Protein AF-A0A7J6NB89-F1 (afdb_monomer_lite)

InterPro domains:
  IPR006575 RWD domain [PF05773] (29-123)
  IPR016135 Ubiquitin-conjugating enzyme/RWD-like [G3DSA:3.10.110.10] (21-158)
  IPR016135 Ubiquitin-conjugating enzyme/RWD-like [SSF54495] (26-100)

pLDDT: mean 79.8, std 17.97, range [38.16, 97.44]

Secondary structure (DSSP, 8-state):
----PPP---------PPP-TTTHHHHHHHHHHHHHHHHHHH--SSS-SEEEEE--SSTTS--EEEEEEEE------TT-S-PPPPEEEEEEEEPTTTTTSTT-PPEEEEEEE-TTTGGGHHHHHHHHHHHHHHHHHTT-S-HHHHHHHHHHHHHHHHHHHHHHHHHHHHHHHHHHHHHHHHHHTT--

Structure (mmCIF, N/CA/C/O backbone):
data_AF-A0A7J6NB89-F1
#
_entry.id   AF-A0A7J6NB89-F1
#
loop_
_atom_site.group_PDB
_atom_site.id
_atom_site.type_symbol
_atom_site.label_atom_id
_atom_site.label_alt_id
_atom_site.label_comp_id
_atom_site.label_asym_id
_atom_site.label_entity_id
_atom_site.label_seq_id
_atom_site.pdbx_PDB_ins_code
_atom_site.Cartn_x
_atom_site.Cartn_y
_atom_site.Cartn_z
_atom_site.occupancy
_atom_site.B_iso_or_equiv
_atom_site.auth_seq_id
_atom_site.auth_comp_id
_atom_site.auth_asym_id
_atom_site.auth_atom_id
_atom_site.pdbx_PDB_model_num
ATOM 1 N N . MET A 1 1 ? 74.058 -14.750 -23.377 1.00 44.00 1 MET A N 1
ATOM 2 C CA . MET A 1 1 ? 73.635 -13.428 -22.868 1.00 44.00 1 MET A CA 1
ATOM 3 C C . MET A 1 1 ? 72.153 -13.286 -23.171 1.00 44.00 1 MET A C 1
ATOM 5 O O . MET A 1 1 ? 71.806 -12.997 -24.307 1.00 44.00 1 MET A O 1
ATOM 9 N N . SER A 1 2 ? 71.289 -13.616 -22.210 1.00 39.53 2 SER A N 1
ATOM 10 C CA . SER A 1 2 ? 69.832 -13.582 -22.388 1.00 39.53 2 SER A CA 1
ATOM 11 C C . SER A 1 2 ? 69.304 -12.225 -21.930 1.00 39.53 2 SER A C 1
ATOM 13 O O . SER A 1 2 ? 69.476 -11.860 -20.770 1.00 39.53 2 SER A O 1
ATOM 15 N N . SER A 1 3 ? 68.718 -11.468 -22.857 1.00 45.59 3 SER A N 1
ATOM 16 C CA . SER A 1 3 ? 68.094 -10.168 -22.599 1.00 45.59 3 SER A CA 1
ATOM 17 C C . SER A 1 3 ? 66.680 -10.386 -22.059 1.00 45.59 3 SER A C 1
ATOM 19 O O . SER A 1 3 ? 65.843 -10.971 -22.743 1.00 45.59 3 SER A O 1
ATOM 21 N N . ILE A 1 4 ? 66.433 -9.959 -20.820 1.00 45.19 4 ILE A N 1
ATOM 22 C CA . ILE A 1 4 ? 65.113 -9.971 -20.182 1.00 45.19 4 ILE A CA 1
ATOM 23 C C . ILE A 1 4 ? 64.449 -8.628 -20.487 1.00 45.19 4 ILE A C 1
ATOM 25 O O . ILE A 1 4 ? 64.929 -7.579 -20.063 1.00 45.19 4 ILE A O 1
ATOM 29 N N . THR A 1 5 ? 63.347 -8.654 -21.231 1.00 49.22 5 THR A N 1
ATOM 30 C CA . THR A 1 5 ? 62.499 -7.480 -21.476 1.00 49.22 5 THR A CA 1
ATOM 31 C C . THR A 1 5 ? 61.512 -7.320 -20.310 1.00 49.22 5 THR A C 1
ATOM 33 O O . THR A 1 5 ? 60.899 -8.314 -19.916 1.00 49.22 5 THR A O 1
ATOM 36 N N . PRO A 1 6 ? 61.329 -6.121 -19.726 1.00 49.44 6 PRO A N 1
ATOM 37 C CA . PRO A 1 6 ? 60.389 -5.940 -18.625 1.00 49.44 6 PRO A CA 1
ATOM 38 C C . PRO A 1 6 ? 58.945 -5.860 -19.143 1.00 49.44 6 PRO A C 1
ATOM 40 O O . PRO A 1 6 ? 58.629 -5.062 -20.026 1.00 49.44 6 PRO A O 1
ATOM 43 N N . TYR A 1 7 ? 58.059 -6.674 -18.565 1.00 41.34 7 TYR A N 1
ATOM 44 C CA . TYR A 1 7 ? 56.616 -6.589 -18.780 1.00 41.34 7 TYR A CA 1
ATOM 45 C C . TY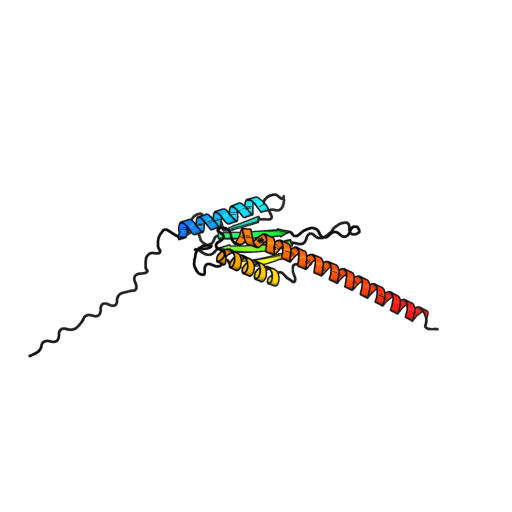R A 1 7 ? 56.073 -5.314 -18.127 1.00 41.34 7 TYR A C 1
ATOM 47 O O . TYR A 1 7 ? 56.180 -5.114 -16.918 1.00 41.34 7 TYR A O 1
ATOM 55 N N . ARG A 1 8 ? 55.490 -4.439 -18.946 1.00 43.72 8 ARG A N 1
ATOM 56 C CA . ARG A 1 8 ? 54.784 -3.233 -18.512 1.00 43.72 8 ARG A CA 1
ATOM 57 C C . ARG A 1 8 ? 53.364 -3.649 -18.119 1.00 43.72 8 ARG A C 1
ATOM 59 O O . ARG A 1 8 ? 52.565 -3.975 -18.988 1.00 43.72 8 ARG A O 1
ATOM 66 N N . ILE A 1 9 ? 53.067 -3.676 -16.821 1.00 44.81 9 ILE A N 1
ATOM 67 C CA . ILE A 1 9 ? 51.707 -3.891 -16.312 1.00 44.81 9 ILE A CA 1
ATOM 68 C C . ILE A 1 9 ? 50.932 -2.592 -16.551 1.00 44.81 9 ILE A C 1
ATOM 70 O O . ILE A 1 9 ? 51.134 -1.599 -15.853 1.00 44.81 9 ILE A O 1
ATOM 74 N N . THR A 1 10 ? 50.083 -2.573 -17.573 1.00 45.84 10 THR A N 1
ATOM 75 C CA . THR A 1 10 ? 49.010 -1.584 -17.687 1.00 45.84 10 THR A CA 1
ATOM 76 C C . THR A 1 10 ? 47.958 -1.930 -16.646 1.00 45.84 10 THR A C 1
ATOM 78 O O . THR A 1 10 ? 47.315 -2.972 -16.729 1.00 45.84 10 THR A O 1
ATOM 81 N N . VAL A 1 11 ? 47.825 -1.074 -15.636 1.00 45.16 11 VAL A N 1
ATOM 82 C CA . VAL A 1 11 ? 46.688 -1.097 -14.718 1.00 45.16 11 VAL A CA 1
ATOM 83 C C . VAL A 1 11 ? 45.481 -0.653 -15.538 1.00 45.16 11 VAL A C 1
ATOM 85 O O . VAL A 1 11 ? 45.374 0.517 -15.901 1.00 45.16 11 VAL A O 1
ATOM 88 N N . ASP A 1 12 ? 44.638 -1.611 -15.910 1.00 40.38 12 ASP A N 1
ATOM 89 C CA . ASP A 1 12 ? 43.341 -1.347 -16.519 1.00 40.38 12 ASP A CA 1
ATOM 90 C C . ASP A 1 12 ? 42.474 -0.676 -15.449 1.00 40.38 12 ASP A C 1
ATOM 92 O O . ASP A 1 12 ? 42.043 -1.299 -14.475 1.00 40.38 12 ASP A O 1
ATOM 96 N N . THR A 1 13 ? 42.289 0.636 -15.571 1.00 47.66 13 THR A N 1
ATOM 97 C CA . THR A 1 13 ? 41.258 1.360 -14.831 1.00 47.66 13 THR A CA 1
ATOM 98 C C . THR A 1 13 ? 39.926 0.676 -15.146 1.00 47.66 13 THR A C 1
ATOM 100 O O . THR A 1 13 ? 39.631 0.520 -16.331 1.00 47.66 13 THR A O 1
ATOM 103 N N . PRO A 1 14 ? 39.103 0.267 -14.160 1.00 39.84 14 PRO A N 1
ATOM 104 C CA . PRO A 1 14 ? 37.822 -0.355 -14.459 1.00 39.84 14 PRO A CA 1
ATOM 105 C C . PRO A 1 14 ? 36.962 0.650 -15.228 1.00 39.84 14 PRO A C 1
ATOM 107 O O . PRO A 1 14 ? 36.409 1.590 -14.655 1.00 39.84 14 PRO A O 1
ATOM 110 N N . GLN A 1 15 ? 36.878 0.474 -16.549 1.00 42.41 15 GLN A N 1
ATOM 111 C CA . GLN A 1 15 ? 35.892 1.165 -17.358 1.00 42.41 15 GLN A CA 1
ATOM 112 C C . GLN A 1 15 ? 34.528 0.725 -16.840 1.00 42.41 15 GLN A C 1
ATOM 114 O O . GLN A 1 15 ? 34.133 -0.437 -16.959 1.00 42.41 15 GLN A O 1
ATOM 119 N N . LYS A 1 16 ? 33.837 1.676 -16.211 1.00 46.44 16 LYS A N 1
ATOM 120 C CA . LYS A 1 16 ? 32.420 1.606 -15.873 1.00 46.44 16 LYS A CA 1
ATOM 121 C C . LYS A 1 16 ? 31.702 1.126 -17.136 1.00 46.44 16 LYS A C 1
ATOM 123 O O . LYS A 1 16 ? 31.695 1.842 -18.138 1.00 46.44 16 LYS A O 1
ATOM 128 N N . ARG A 1 17 ? 31.194 -0.112 -17.125 1.00 38.16 17 ARG A N 1
ATOM 129 C CA . ARG A 1 17 ? 30.405 -0.627 -18.249 1.00 38.16 17 ARG A CA 1
ATOM 130 C C . ARG A 1 17 ? 29.266 0.370 -18.471 1.00 38.16 17 ARG A C 1
ATOM 132 O O . ARG A 1 17 ? 28.623 0.735 -17.486 1.00 38.16 17 ARG A O 1
ATOM 139 N N . PRO A 1 18 ? 29.034 0.850 -19.700 1.00 41.69 18 PRO A N 1
ATOM 140 C CA . PRO A 1 18 ? 27.822 1.599 -19.972 1.00 41.69 18 PRO A CA 1
ATOM 141 C C . PRO A 1 18 ? 26.641 0.683 -19.645 1.00 41.69 18 PRO A C 1
ATOM 143 O O . PRO A 1 18 ? 26.586 -0.443 -20.146 1.00 41.69 18 PRO A O 1
ATOM 146 N N . SER A 1 19 ? 25.745 1.143 -18.769 1.00 46.84 19 SER A N 1
ATOM 147 C CA . SER A 1 19 ? 24.469 0.475 -18.520 1.00 46.84 19 SER A CA 1
ATOM 148 C C . SER A 1 19 ? 23.767 0.236 -19.863 1.00 46.84 19 SER A C 1
ATOM 150 O O . SER A 1 19 ? 23.838 1.106 -20.745 1.00 46.84 19 SER A O 1
ATOM 152 N N . PRO A 1 20 ? 23.142 -0.933 -20.074 1.00 41.22 20 PRO A N 1
ATOM 153 C CA . PRO A 1 20 ? 22.397 -1.191 -21.295 1.00 41.22 20 PRO A CA 1
ATOM 154 C C . PRO A 1 20 ? 21.256 -0.169 -21.391 1.00 41.22 20 PRO A C 1
ATOM 156 O O . PRO A 1 20 ? 20.331 -0.173 -20.590 1.00 41.22 20 PRO A O 1
ATOM 159 N N . LYS A 1 21 ? 21.332 0.729 -22.380 1.00 44.19 21 LYS A N 1
ATOM 160 C CA . LYS A 1 21 ? 20.377 1.826 -22.647 1.00 44.19 21 LYS A CA 1
ATOM 161 C C . LYS A 1 21 ? 18.978 1.358 -23.113 1.00 44.19 21 LYS A C 1
ATOM 163 O O . LYS A 1 21 ? 18.355 2.036 -23.922 1.00 44.19 21 LYS A O 1
ATOM 168 N N . GLY A 1 22 ? 18.506 0.194 -22.674 1.00 45.28 22 GLY A N 1
ATOM 169 C CA . GLY A 1 22 ? 17.254 -0.408 -23.143 1.00 45.28 22 GLY A CA 1
ATOM 170 C C . GLY A 1 22 ? 16.258 -0.791 -22.051 1.00 45.28 22 GLY A C 1
ATOM 171 O O . GLY A 1 22 ? 15.079 -0.864 -22.352 1.00 45.28 22 GLY A O 1
ATOM 172 N N . GLU A 1 23 ? 16.691 -1.010 -20.807 1.00 54.12 23 GLU A N 1
ATOM 173 C CA . GLU A 1 23 ? 15.811 -1.571 -19.762 1.00 54.12 23 GLU A CA 1
ATOM 174 C C . GLU A 1 23 ? 15.288 -0.506 -18.785 1.00 54.12 23 GLU A C 1
ATOM 176 O O . GLU A 1 23 ? 14.157 -0.604 -18.309 1.00 54.12 23 GLU A O 1
ATOM 181 N N . ASP A 1 24 ? 16.063 0.555 -18.544 1.00 55.69 24 ASP A N 1
ATOM 182 C CA . ASP A 1 24 ? 15.696 1.615 -17.592 1.00 55.69 24 ASP A CA 1
ATOM 183 C C . ASP A 1 24 ? 14.506 2.461 -18.080 1.00 55.69 24 ASP A C 1
ATOM 185 O O . ASP A 1 24 ? 13.668 2.881 -17.282 1.00 55.69 24 ASP A O 1
ATOM 189 N N . GLY A 1 25 ? 14.403 2.680 -19.398 1.00 60.69 25 GLY A N 1
ATOM 190 C CA . GLY A 1 25 ? 13.288 3.414 -20.009 1.00 60.69 25 GLY A CA 1
ATOM 191 C C . GLY A 1 25 ? 11.957 2.669 -19.893 1.00 60.69 25 GLY A C 1
ATOM 192 O O . GLY A 1 25 ? 10.938 3.281 -19.583 1.00 60.69 25 GLY A O 1
ATOM 193 N N . ASP A 1 26 ? 11.985 1.345 -20.055 1.00 77.06 26 ASP A N 1
ATOM 194 C CA . ASP A 1 26 ? 10.802 0.493 -19.923 1.00 77.06 26 ASP A CA 1
ATOM 195 C C . ASP A 1 26 ? 10.344 0.388 -18.460 1.00 77.06 26 ASP A C 1
ATOM 197 O O . ASP A 1 26 ? 9.147 0.347 -18.186 1.00 77.06 26 ASP A O 1
ATOM 201 N N . CYS A 1 27 ? 11.280 0.370 -17.504 1.00 88.75 27 CYS A N 1
ATOM 202 C CA . CYS A 1 27 ? 10.950 0.321 -16.078 1.00 88.75 27 CYS A CA 1
ATOM 203 C C . CYS A 1 27 ? 10.320 1.629 -15.591 1.00 88.75 27 CYS A C 1
ATOM 205 O O . CYS A 1 27 ? 9.300 1.591 -14.910 1.00 88.75 27 CYS A O 1
ATOM 207 N N . LEU A 1 28 ? 10.881 2.784 -15.970 1.00 90.94 28 LEU A N 1
ATOM 208 C CA . LEU A 1 28 ? 10.294 4.080 -15.623 1.00 90.94 28 LEU A CA 1
ATOM 209 C C . LEU A 1 28 ? 8.881 4.226 -16.202 1.00 90.94 28 LEU A C 1
ATOM 211 O O . LEU A 1 28 ? 7.977 4.678 -15.508 1.00 90.94 28 LEU A O 1
ATOM 215 N N . GLN A 1 29 ? 8.680 3.812 -17.454 1.00 92.38 29 GLN A N 1
ATOM 216 C CA . GLN A 1 29 ? 7.359 3.846 -18.072 1.00 92.38 29 GLN A CA 1
ATOM 217 C C . GLN A 1 29 ? 6.347 3.011 -17.270 1.00 92.38 29 GLN A C 1
ATOM 219 O O . GLN A 1 29 ? 5.274 3.511 -16.948 1.00 92.38 29 GLN A O 1
ATOM 224 N N . LEU A 1 30 ? 6.709 1.787 -16.867 1.00 94.06 30 LEU A N 1
ATOM 225 C CA . LEU A 1 30 ? 5.846 0.932 -16.041 1.00 94.06 30 LEU A CA 1
ATOM 226 C C . LEU A 1 30 ? 5.547 1.532 -14.662 1.00 94.06 30 LEU A C 1
ATOM 228 O O . LEU A 1 30 ? 4.420 1.432 -14.186 1.00 94.06 30 LEU A O 1
ATOM 232 N N . GLN A 1 31 ? 6.532 2.173 -14.029 1.00 95.12 31 GLN A N 1
ATOM 233 C CA . GLN A 1 31 ? 6.342 2.873 -12.754 1.00 95.12 31 GLN A CA 1
ATOM 234 C C . GLN A 1 31 ? 5.312 3.996 -12.868 1.00 95.12 31 GLN A C 1
ATOM 236 O O . GLN A 1 31 ? 4.443 4.135 -12.007 1.00 95.12 31 GLN A O 1
ATOM 241 N N . LEU A 1 32 ? 5.424 4.804 -13.925 1.00 95.19 32 LEU A N 1
ATOM 242 C CA . LEU A 1 32 ? 4.506 5.908 -14.173 1.00 95.19 32 LEU A CA 1
ATOM 243 C C . LEU A 1 32 ? 3.110 5.392 -14.521 1.00 95.19 32 LEU A C 1
ATOM 245 O O . LEU A 1 32 ? 2.141 5.898 -13.969 1.00 95.19 32 LEU A O 1
ATOM 249 N N . GLU A 1 33 ? 3.004 4.358 -15.356 1.00 95.62 33 GLU A N 1
ATOM 250 C CA . GLU A 1 33 ? 1.724 3.722 -15.687 1.00 95.62 33 GLU A CA 1
ATOM 251 C C . GLU A 1 33 ? 1.024 3.143 -14.454 1.00 95.62 33 GLU A C 1
ATOM 253 O O . GLU A 1 33 ? -0.176 3.350 -14.281 1.00 95.62 33 GLU A O 1
ATOM 258 N N . GLU A 1 34 ? 1.756 2.456 -13.571 1.00 95.69 34 GLU A N 1
ATOM 259 C CA . GLU A 1 34 ? 1.193 1.937 -12.322 1.00 95.69 34 GLU A CA 1
ATOM 260 C C . GLU A 1 34 ? 0.664 3.069 -11.438 1.00 95.69 34 GLU A C 1
ATOM 262 O O . GLU A 1 34 ? -0.464 3.011 -10.949 1.00 95.69 34 GLU A O 1
ATOM 267 N N . ALA A 1 35 ? 1.467 4.114 -11.244 1.00 95.00 35 ALA A N 1
ATOM 268 C CA . ALA A 1 35 ? 1.106 5.248 -10.408 1.00 95.00 35 ALA A CA 1
ATOM 269 C C . ALA A 1 35 ? -0.057 6.067 -10.995 1.00 95.00 35 ALA A C 1
ATOM 271 O O . ALA A 1 35 ? -0.921 6.509 -10.247 1.00 95.00 35 ALA A O 1
ATOM 272 N N . GLU A 1 36 ? -0.141 6.217 -12.317 1.00 94.00 36 GLU A N 1
ATOM 273 C CA . GLU A 1 36 ? -1.282 6.848 -12.993 1.00 94.00 36 GLU A CA 1
ATOM 274 C C . GLU A 1 36 ? -2.549 5.985 -12.906 1.00 94.00 36 GLU A C 1
ATOM 276 O O . GLU A 1 36 ? -3.651 6.511 -12.733 1.00 94.00 36 GLU A O 1
ATOM 281 N N . ALA A 1 37 ? -2.416 4.656 -12.960 1.00 93.56 37 ALA A N 1
ATOM 282 C CA . ALA A 1 37 ? -3.540 3.754 -12.730 1.00 93.56 37 ALA A CA 1
ATOM 283 C C . ALA A 1 37 ? -4.061 3.881 -11.290 1.00 93.56 37 ALA A C 1
ATOM 285 O O . ALA A 1 37 ? -5.271 3.957 -11.071 1.00 93.56 37 ALA A O 1
ATOM 286 N N . LEU A 1 38 ? -3.156 3.970 -10.312 1.00 93.06 38 LEU A N 1
ATOM 287 C CA . LEU A 1 38 ? -3.496 4.234 -8.915 1.00 93.06 38 LEU A CA 1
ATOM 288 C C . LEU A 1 38 ? -4.150 5.603 -8.739 1.00 93.06 38 LEU A C 1
ATOM 290 O O . LEU A 1 38 ? -5.207 5.697 -8.118 1.00 93.06 38 LEU A O 1
ATOM 294 N N . GLU A 1 39 ? -3.590 6.650 -9.337 1.00 92.50 39 GLU A N 1
ATOM 295 C CA . GLU A 1 39 ? -4.190 7.982 -9.348 1.00 92.50 39 GLU A CA 1
ATOM 296 C C . GLU A 1 39 ? -5.620 7.922 -9.893 1.00 92.50 39 GLU A C 1
ATOM 298 O O . GLU A 1 39 ? -6.537 8.446 -9.267 1.00 92.50 39 GLU A O 1
ATOM 303 N N . SER A 1 40 ? -5.861 7.206 -10.993 1.00 89.88 40 SER A N 1
ATOM 304 C CA . SER A 1 40 ? -7.205 7.061 -11.559 1.00 89.88 40 SER A CA 1
ATOM 305 C C . SER A 1 40 ? -8.190 6.343 -10.631 1.00 89.88 40 SER A C 1
ATOM 307 O O . SER A 1 40 ? -9.385 6.634 -10.692 1.00 89.88 40 SER A O 1
ATOM 309 N N . VAL A 1 41 ? -7.732 5.393 -9.812 1.00 87.19 41 VAL A N 1
ATOM 310 C CA . VAL A 1 41 ? -8.595 4.646 -8.881 1.00 87.19 41 VAL A CA 1
ATOM 311 C C . VAL A 1 41 ? -8.900 5.469 -7.624 1.00 87.19 41 VAL A C 1
ATOM 313 O O . VAL A 1 41 ? -10.020 5.419 -7.120 1.00 87.19 41 VAL A O 1
ATOM 316 N N . TYR A 1 42 ? -7.934 6.256 -7.147 1.00 84.50 42 TYR A N 1
ATOM 317 C CA . TYR A 1 42 ? -7.965 6.896 -5.826 1.00 84.50 42 TYR A CA 1
ATOM 318 C C . TYR A 1 42 ? -8.174 8.431 -5.860 1.00 84.50 42 TYR A C 1
ATOM 320 O O . TYR A 1 42 ? -8.354 9.062 -4.821 1.00 84.50 42 TYR A O 1
ATOM 328 N N . SER A 1 43 ? -8.235 9.068 -7.034 1.00 77.56 43 SER A N 1
ATOM 329 C CA . SER A 1 43 ? -8.481 10.523 -7.180 1.00 77.56 43 SER A CA 1
ATOM 330 C C . SER A 1 43 ? -9.964 10.939 -7.177 1.00 77.56 43 SER A C 1
ATOM 332 O O . SER A 1 43 ? -10.287 12.117 -7.320 1.00 77.56 43 SER A O 1
ATOM 334 N N . GLY A 1 44 ? -10.900 9.997 -7.013 1.00 64.88 44 GLY A N 1
ATOM 335 C CA . GLY A 1 44 ? -12.337 10.233 -7.220 1.00 64.88 44 GLY A CA 1
ATOM 336 C C . GLY A 1 44 ? -13.083 11.022 -6.131 1.00 64.88 44 GLY A C 1
ATOM 337 O O . GLY A 1 44 ? -14.279 11.271 -6.296 1.00 64.88 44 GLY A O 1
ATOM 338 N N . LYS A 1 45 ? -12.441 11.399 -5.018 1.00 63.88 45 LYS A N 1
ATOM 339 C CA . LYS A 1 45 ? -13.086 12.069 -3.869 1.00 63.88 45 LYS A CA 1
ATOM 340 C C . LYS A 1 45 ? -12.486 13.453 -3.594 1.00 63.88 45 LYS A C 1
ATOM 342 O O . LYS A 1 45 ? -11.377 13.755 -4.017 1.00 63.88 45 LYS A O 1
ATOM 347 N N . ALA A 1 46 ? -13.249 14.293 -2.885 1.00 55.62 46 ALA A N 1
ATOM 348 C CA . ALA A 1 46 ? -12.893 15.685 -2.576 1.00 55.62 46 ALA A CA 1
ATOM 349 C C . ALA A 1 46 ? -11.565 15.827 -1.805 1.00 55.62 46 ALA A C 1
ATOM 351 O O . ALA A 1 46 ? -10.862 16.816 -1.996 1.00 55.62 46 ALA A O 1
ATOM 352 N N . ASP A 1 47 ? -11.207 14.808 -1.023 1.00 63.19 47 ASP A N 1
ATOM 353 C CA . ASP A 1 47 ? -9.871 14.610 -0.472 1.00 63.19 47 ASP A CA 1
ATOM 354 C C . ASP A 1 47 ? -9.226 13.461 -1.252 1.00 63.19 47 ASP A C 1
ATOM 356 O O . ASP A 1 47 ? -9.616 12.301 -1.088 1.00 63.19 47 ASP A O 1
ATOM 360 N N . SER A 1 48 ? -8.306 13.790 -2.163 1.00 67.38 48 SER A N 1
ATOM 361 C CA . SER A 1 48 ? -7.666 12.798 -3.033 1.00 67.38 48 SER A CA 1
ATOM 362 C C . SER A 1 48 ? -6.962 11.735 -2.191 1.00 67.38 48 SER A C 1
ATOM 364 O O . SER A 1 48 ? -6.079 12.048 -1.392 1.00 67.38 48 SER A O 1
ATOM 366 N N . GLU A 1 49 ? -7.329 10.470 -2.391 1.00 86.69 49 GLU A N 1
ATOM 367 C CA . GLU A 1 49 ? -6.709 9.318 -1.727 1.00 86.69 49 GLU A CA 1
ATOM 368 C C . GLU A 1 49 ? -5.371 8.949 -2.393 1.00 86.69 49 GLU A C 1
ATOM 370 O O . GLU A 1 49 ? -4.718 7.995 -1.989 1.00 86.69 49 GLU A O 1
ATOM 375 N N . PHE A 1 50 ? -4.943 9.713 -3.399 1.00 93.38 50 PHE A N 1
ATOM 376 C CA . PHE A 1 50 ? -3.640 9.610 -4.041 1.00 93.38 50 PHE A CA 1
ATOM 377 C C . PHE A 1 50 ? -2.965 10.980 -4.136 1.00 93.38 50 PHE A C 1
ATOM 379 O O . PHE A 1 50 ? -3.606 11.987 -4.450 1.00 93.38 50 PHE A O 1
ATOM 386 N N . MET A 1 51 ? -1.655 11.019 -3.911 1.00 93.12 51 MET A N 1
ATOM 387 C CA . MET A 1 51 ? -0.847 12.226 -4.042 1.00 93.12 51 MET A CA 1
ATOM 388 C C . MET A 1 51 ? 0.521 11.903 -4.632 1.00 93.12 51 MET A C 1
ATOM 390 O O . MET A 1 51 ? 1.281 11.113 -4.075 1.00 93.12 51 MET A O 1
ATOM 394 N N . TRP A 1 52 ? 0.883 12.589 -5.712 1.00 94.56 52 TRP A N 1
ATOM 395 C CA . TRP A 1 52 ? 2.255 12.593 -6.206 1.00 94.56 52 TRP A CA 1
ATOM 396 C C . TRP A 1 52 ? 3.184 13.280 -5.201 1.00 94.56 52 TRP A C 1
ATOM 398 O O . TRP A 1 52 ? 2.989 14.446 -4.864 1.00 94.56 52 TRP A O 1
ATOM 408 N N . LEU A 1 53 ? 4.218 12.568 -4.751 1.00 94.50 53 LEU A N 1
ATOM 409 C CA . LEU A 1 53 ? 5.303 13.144 -3.951 1.00 94.50 53 LEU A CA 1
ATOM 410 C C . LEU A 1 53 ? 6.458 13.572 -4.857 1.00 94.50 53 LEU A C 1
ATOM 412 O O . LEU A 1 53 ? 7.062 14.623 -4.654 1.00 94.50 53 LEU A O 1
ATOM 416 N N . HIS A 1 54 ? 6.736 12.763 -5.880 1.00 94.94 54 HIS A N 1
ATOM 417 C CA . HIS A 1 54 ? 7.691 13.065 -6.929 1.00 94.94 54 HIS A CA 1
ATOM 418 C C . HIS A 1 54 ? 7.339 12.295 -8.211 1.00 94.94 54 HIS A C 1
ATOM 420 O O . HIS A 1 54 ? 7.307 11.063 -8.220 1.00 94.94 54 HIS A O 1
ATOM 426 N N . LYS A 1 55 ? 7.086 13.037 -9.296 1.00 93.94 55 LYS A N 1
ATOM 427 C CA . LYS A 1 55 ? 6.831 12.495 -10.635 1.00 93.94 55 LYS A CA 1
ATOM 428 C C . LYS A 1 55 ? 8.031 12.810 -11.539 1.00 93.94 55 LYS A C 1
ATOM 430 O O . LYS A 1 55 ? 8.145 13.952 -11.988 1.00 93.94 55 LYS A O 1
ATOM 435 N N . PRO A 1 56 ? 8.942 11.855 -11.781 1.00 89.94 56 PRO A N 1
ATOM 436 C CA . PRO A 1 56 ? 10.078 12.082 -12.667 1.00 89.94 56 PRO A CA 1
ATOM 437 C C . PRO A 1 56 ? 9.622 12.304 -14.117 1.00 89.94 56 PRO A C 1
ATOM 439 O O . PRO A 1 56 ? 8.750 11.603 -14.623 1.00 89.94 56 PRO A O 1
ATOM 442 N N . GLU A 1 57 ? 10.251 13.258 -14.807 1.00 84.88 57 GLU A N 1
ATOM 443 C CA . GLU A 1 57 ? 10.029 13.516 -16.243 1.00 84.88 57 GLU A CA 1
ATOM 444 C C . GLU A 1 57 ? 10.926 12.643 -17.144 1.00 84.88 57 GLU A C 1
ATOM 446 O O . GLU A 1 57 ? 10.750 12.591 -18.360 1.00 84.88 57 GLU A O 1
ATOM 451 N N . GLY A 1 58 ? 11.900 11.950 -16.549 1.00 78.06 58 GLY A N 1
ATOM 452 C CA . GLY A 1 58 ? 12.853 11.082 -17.232 1.00 78.06 58 GLY A CA 1
ATOM 453 C C . GLY A 1 58 ? 13.725 10.306 -16.243 1.00 78.06 58 GLY A C 1
ATOM 454 O O . GLY A 1 58 ? 13.737 10.604 -15.051 1.00 78.06 58 GLY A O 1
ATOM 455 N N . ALA A 1 59 ? 14.484 9.325 -16.738 1.00 74.25 59 ALA A N 1
ATOM 456 C CA . ALA A 1 59 ? 15.245 8.386 -15.898 1.00 74.25 59 ALA A CA 1
ATOM 457 C C . ALA A 1 59 ? 16.300 9.052 -14.991 1.00 74.25 59 ALA A C 1
ATOM 459 O O . ALA A 1 59 ? 16.647 8.512 -13.945 1.00 74.25 59 ALA A O 1
ATOM 460 N N . ASP A 1 60 ? 16.776 10.243 -15.358 1.00 77.69 60 ASP A N 1
ATOM 461 C CA . ASP A 1 60 ? 17.771 10.996 -14.587 1.00 77.69 60 ASP A CA 1
ATOM 462 C C . ASP A 1 60 ? 17.152 11.927 -13.521 1.00 77.69 60 ASP A C 1
ATOM 464 O O . ASP A 1 60 ? 17.881 12.612 -12.803 1.00 77.69 60 ASP A O 1
ATOM 468 N N . HIS A 1 61 ? 15.819 11.981 -13.408 1.00 78.00 61 HIS A N 1
ATOM 469 C CA . HIS A 1 61 ? 15.116 12.936 -12.539 1.00 78.00 61 HIS A CA 1
ATOM 470 C C . HIS A 1 61 ? 14.887 12.427 -11.110 1.00 78.00 61 HIS A C 1
ATOM 472 O O . HIS A 1 61 ? 14.364 13.170 -10.287 1.00 78.00 61 HIS A O 1
ATOM 478 N N . GLY A 1 62 ? 15.309 11.204 -10.787 1.00 82.69 62 GLY A N 1
ATOM 479 C CA . GLY A 1 62 ? 15.135 10.595 -9.467 1.00 82.69 62 GLY A CA 1
ATOM 480 C C . GLY A 1 62 ? 14.034 9.535 -9.438 1.00 82.69 62 GLY A C 1
ATOM 481 O O . GLY A 1 62 ? 13.550 9.092 -10.475 1.00 82.69 62 GLY A O 1
ATOM 482 N N . GLU A 1 63 ? 13.675 9.103 -8.233 1.00 91.19 63 GLU A N 1
ATOM 483 C CA . GLU A 1 63 ? 12.781 7.963 -7.995 1.00 91.19 63 GLU A CA 1
ATOM 484 C C . GLU A 1 63 ? 11.308 8.355 -8.087 1.00 91.19 63 GLU A C 1
ATOM 486 O O . GLU A 1 63 ? 10.918 9.430 -7.636 1.00 91.19 63 GLU A O 1
ATOM 491 N N . THR A 1 64 ? 10.467 7.479 -8.626 1.00 94.19 64 THR A N 1
ATOM 492 C CA . THR A 1 64 ? 9.016 7.700 -8.634 1.00 94.19 64 THR A CA 1
ATOM 493 C C . THR A 1 64 ? 8.484 7.562 -7.209 1.00 94.19 64 THR A C 1
ATOM 495 O O . THR A 1 64 ? 8.704 6.528 -6.581 1.00 94.19 64 THR A O 1
ATOM 498 N N . ALA A 1 65 ? 7.783 8.571 -6.685 1.00 96.81 65 ALA A N 1
ATOM 499 C CA . ALA A 1 65 ? 7.243 8.524 -5.327 1.00 96.81 65 ALA A CA 1
ATOM 500 C C . ALA A 1 65 ? 5.824 9.094 -5.233 1.00 96.81 65 ALA A C 1
ATOM 502 O O . ALA A 1 65 ? 5.512 10.149 -5.795 1.00 96.81 65 ALA A O 1
ATOM 503 N N . TYR A 1 66 ? 4.970 8.425 -4.467 1.00 96.50 66 TYR A N 1
ATOM 504 C CA . TYR A 1 66 ? 3.584 8.828 -4.236 1.00 96.50 66 TYR A CA 1
ATOM 505 C C . TYR A 1 66 ? 3.094 8.389 -2.854 1.00 96.50 66 TYR A C 1
ATOM 507 O O . TYR A 1 66 ? 3.669 7.509 -2.216 1.00 96.50 66 TYR A O 1
ATOM 515 N N . ALA A 1 67 ? 2.026 9.022 -2.383 1.00 95.62 67 ALA A N 1
ATOM 516 C CA . ALA A 1 67 ? 1.275 8.609 -1.211 1.00 95.62 67 ALA A CA 1
ATOM 517 C C . ALA A 1 67 ? -0.108 8.110 -1.637 1.00 95.62 67 ALA A C 1
ATOM 519 O O . ALA A 1 67 ? -0.736 8.694 -2.521 1.00 95.62 67 ALA A O 1
ATOM 520 N N . ILE A 1 68 ? -0.574 7.038 -1.003 1.00 94.69 68 ILE A N 1
ATOM 521 C CA . ILE A 1 68 ? -1.875 6.426 -1.260 1.00 94.69 68 ILE A CA 1
ATOM 522 C C . ILE A 1 68 ? -2.590 6.091 0.048 1.00 94.69 68 ILE A C 1
ATOM 524 O O . ILE A 1 68 ? -2.045 5.410 0.916 1.00 94.69 68 ILE A O 1
ATOM 528 N N . THR A 1 69 ? -3.828 6.547 0.176 1.00 93.81 69 THR A N 1
ATOM 529 C CA . THR A 1 69 ? -4.720 6.274 1.299 1.00 93.81 69 THR A CA 1
ATOM 530 C C . THR A 1 69 ? -5.651 5.133 0.929 1.00 93.81 69 THR A C 1
ATOM 532 O O . THR A 1 69 ? -6.553 5.274 0.108 1.00 93.81 69 THR A O 1
ATOM 535 N N . VAL A 1 70 ? -5.461 3.982 1.566 1.00 92.12 70 VAL A N 1
ATOM 536 C CA . VAL A 1 70 ? -6.337 2.825 1.395 1.00 92.12 70 VAL A CA 1
ATOM 537 C C . VAL A 1 70 ? -7.394 2.854 2.484 1.00 92.12 70 VAL A C 1
ATOM 539 O O . VAL A 1 70 ? -7.074 2.793 3.673 1.00 92.12 70 VAL A O 1
ATOM 542 N N . ARG A 1 71 ? -8.658 2.913 2.072 1.00 90.31 71 ARG A N 1
ATOM 543 C CA . ARG A 1 71 ? -9.806 2.808 2.972 1.00 90.31 71 ARG A CA 1
ATOM 544 C C . ARG A 1 71 ? -10.324 1.377 3.011 1.00 90.31 71 ARG A C 1
ATOM 546 O O . ARG A 1 71 ? -10.405 0.698 1.987 1.00 90.31 71 ARG A O 1
ATOM 553 N N . GLY A 1 72 ? -10.625 0.916 4.213 1.00 87.00 72 GLY A N 1
ATOM 554 C CA . GLY A 1 72 ? -11.380 -0.299 4.454 1.00 87.00 72 GLY A CA 1
ATOM 555 C C . GLY A 1 72 ? -12.882 -0.044 4.371 1.00 87.00 72 GLY A C 1
ATOM 556 O O . GLY A 1 72 ? -13.338 1.075 4.156 1.00 87.00 72 GLY A O 1
ATOM 557 N N . ASP A 1 73 ? -13.655 -1.105 4.540 1.00 83.81 73 ASP A N 1
ATOM 558 C CA . ASP A 1 73 ? -15.108 -1.028 4.551 1.00 83.81 73 ASP A CA 1
ATOM 559 C C . ASP A 1 73 ? -15.598 -0.441 5.878 1.00 83.81 73 ASP A C 1
ATOM 561 O O . ASP A 1 73 ? -15.044 -0.723 6.944 1.00 83.81 73 ASP A O 1
ATOM 565 N N . VAL A 1 74 ? -16.657 0.368 5.814 1.00 73.38 74 VAL A N 1
ATOM 566 C CA . VAL A 1 74 ? -17.300 0.934 7.005 1.00 73.38 74 VAL A CA 1
ATOM 567 C C . VAL A 1 74 ? -17.865 -0.204 7.851 1.00 73.38 74 VAL A C 1
ATOM 569 O O . VAL A 1 74 ? -18.708 -0.975 7.394 1.00 73.38 74 VAL A O 1
ATOM 572 N N . ILE A 1 75 ? -17.415 -0.297 9.101 1.00 65.56 75 ILE A N 1
ATOM 573 C CA . ILE A 1 75 ? -17.904 -1.284 10.067 1.00 65.56 75 ILE A CA 1
ATOM 574 C C . ILE A 1 75 ? -18.922 -0.595 10.980 1.00 65.56 75 ILE A C 1
ATOM 576 O O . ILE A 1 75 ? -18.624 -0.307 12.140 1.00 65.56 75 ILE A O 1
ATOM 580 N N . SER A 1 76 ? -20.125 -0.306 10.484 1.00 60.22 76 SER A N 1
ATOM 581 C CA . SER A 1 76 ? -21.206 0.199 11.340 1.00 60.22 76 SER A CA 1
ATOM 582 C C . SER A 1 76 ? -21.847 -0.946 12.131 1.00 60.22 76 SER A C 1
ATOM 584 O O . SER A 1 76 ? -22.062 -2.036 11.608 1.00 60.22 76 SER A O 1
ATOM 586 N N . ASP A 1 77 ? -22.107 -0.712 13.421 1.00 57.53 77 ASP A N 1
ATOM 587 C CA . ASP A 1 77 ? -23.174 -1.440 14.116 1.00 57.53 77 ASP A CA 1
ATOM 588 C C . ASP A 1 77 ? -24.428 -0.583 13.930 1.00 57.53 77 ASP A C 1
ATOM 590 O O . ASP A 1 77 ? -24.317 0.641 13.881 1.00 57.53 77 ASP A O 1
ATOM 594 N N . GLU A 1 78 ? -25.604 -1.197 13.814 1.00 56.75 78 GLU A N 1
ATOM 595 C CA . GLU A 1 78 ? -26.882 -0.510 13.545 1.00 56.75 78 GLU A CA 1
ATOM 596 C C . GLU A 1 78 ? -27.262 0.565 14.596 1.00 56.75 78 GLU A C 1
ATOM 598 O O . GLU A 1 78 ? -28.248 1.273 14.410 1.00 56.75 78 GLU A O 1
ATOM 603 N N . GLU A 1 79 ? -26.480 0.713 15.673 1.00 54.72 79 GLU A N 1
ATOM 604 C CA . GLU A 1 79 ? -26.773 1.555 16.839 1.00 54.72 79 GLU A CA 1
ATOM 605 C C . GLU A 1 79 ? -25.823 2.761 17.043 1.00 54.72 79 GLU A C 1
ATOM 607 O O . GLU A 1 79 ? -26.137 3.625 17.860 1.00 54.72 79 GLU A O 1
ATOM 612 N N . GLU A 1 80 ? -24.707 2.889 16.309 1.00 53.09 80 GLU A N 1
ATOM 613 C CA . GLU A 1 80 ? -23.805 4.059 16.409 1.00 53.09 80 GLU A CA 1
ATOM 614 C C . GLU A 1 80 ? -23.820 4.881 15.101 1.00 53.09 80 GLU A C 1
ATOM 616 O O . GLU A 1 80 ? -23.400 4.406 14.047 1.00 53.09 80 GLU A O 1
ATOM 621 N N . GLU A 1 81 ? -24.313 6.128 15.172 1.00 51.41 81 GLU A N 1
ATOM 622 C CA . GLU A 1 81 ? -24.581 7.010 14.014 1.00 51.41 81 GLU A CA 1
ATOM 623 C C . GLU A 1 81 ? -23.336 7.494 13.238 1.00 51.41 81 GLU A C 1
ATOM 625 O O . GLU A 1 81 ? -23.491 8.058 12.158 1.00 51.41 81 GLU A O 1
ATOM 630 N N . GLU A 1 82 ? -22.106 7.228 13.687 1.00 56.06 82 GLU A N 1
ATOM 631 C CA . GLU A 1 82 ? -20.886 7.548 12.927 1.00 56.06 82 GLU A CA 1
ATOM 632 C C . GLU A 1 82 ? -19.820 6.456 13.110 1.00 56.06 82 GLU A C 1
ATOM 634 O O . GLU A 1 82 ? -18.919 6.558 13.941 1.00 56.06 82 GLU A O 1
ATOM 639 N N . GLY A 1 83 ? -19.913 5.376 12.330 1.00 58.59 83 GLY A N 1
ATOM 640 C CA . GLY A 1 83 ? -18.833 4.389 12.255 1.00 58.59 83 GLY A CA 1
ATOM 641 C C . GLY A 1 83 ? -17.562 5.011 11.662 1.00 58.59 83 GLY A C 1
ATOM 642 O O . GLY A 1 83 ? -17.597 5.537 10.550 1.00 58.59 83 GLY A O 1
ATOM 643 N N . GLU A 1 84 ? -16.435 4.935 12.378 1.00 69.69 84 GLU A N 1
ATOM 644 C CA . GLU A 1 84 ? -15.133 5.399 11.876 1.00 69.69 84 GLU A CA 1
ATOM 645 C C . GLU A 1 84 ? -14.689 4.509 10.702 1.00 69.69 84 GLU A C 1
ATOM 647 O O . GLU A 1 84 ? -14.486 3.302 10.858 1.00 69.69 84 GLU A O 1
ATOM 652 N N . GLU A 1 85 ? -14.542 5.095 9.511 1.00 84.25 85 GLU A N 1
ATOM 653 C CA . GLU A 1 85 ? -14.035 4.386 8.335 1.00 84.25 85 GLU A CA 1
ATOM 654 C C . GLU A 1 85 ? -12.547 4.055 8.553 1.00 84.25 85 GLU A C 1
ATOM 656 O O . GLU A 1 85 ? -11.727 4.965 8.726 1.00 84.25 85 GLU A O 1
ATOM 661 N N . PRO A 1 86 ? -12.155 2.768 8.587 1.00 90.50 86 PRO A N 1
ATOM 662 C CA . PRO A 1 86 ? -10.770 2.418 8.835 1.00 90.50 86 PRO A CA 1
ATOM 663 C C . PRO A 1 86 ? -9.916 2.756 7.615 1.00 90.50 86 PRO A C 1
ATOM 665 O O . PRO A 1 86 ? -10.268 2.407 6.494 1.00 90.50 86 PRO A O 1
ATOM 668 N N . TYR A 1 87 ? -8.769 3.399 7.814 1.00 92.75 87 TYR A N 1
ATOM 669 C CA . TYR A 1 87 ? -7.871 3.745 6.712 1.00 92.75 87 TYR A CA 1
ATOM 670 C C . TYR A 1 87 ? -6.402 3.656 7.119 1.00 92.75 87 TYR A C 1
ATOM 672 O O . TYR A 1 87 ? -6.071 3.704 8.308 1.00 92.75 87 TYR A O 1
ATOM 680 N N . ALA A 1 88 ? -5.533 3.540 6.116 1.00 94.81 88 ALA A N 1
ATOM 681 C CA . ALA A 1 88 ? -4.092 3.715 6.248 1.00 94.81 88 ALA A CA 1
ATOM 682 C C . ALA A 1 88 ? -3.522 4.436 5.022 1.00 94.81 88 ALA A C 1
ATOM 684 O O . ALA A 1 88 ? -3.871 4.099 3.890 1.00 94.81 88 ALA A O 1
ATOM 685 N N . THR A 1 89 ? -2.614 5.378 5.251 1.00 95.19 89 THR A N 1
ATOM 686 C CA . THR A 1 89 ? -1.864 6.085 4.210 1.00 95.19 89 THR A CA 1
ATOM 687 C C . THR A 1 89 ? -0.465 5.498 4.101 1.00 95.19 89 THR A C 1
ATOM 689 O O . THR A 1 89 ? 0.271 5.436 5.089 1.00 95.19 89 THR A O 1
ATOM 692 N N . PHE A 1 90 ? -0.088 5.092 2.894 1.00 96.31 90 PHE A N 1
ATOM 693 C CA . PHE A 1 90 ? 1.218 4.538 2.567 1.00 96.31 90 PHE A CA 1
ATOM 694 C C . PHE A 1 90 ? 1.978 5.508 1.674 1.00 96.31 90 PHE A C 1
ATOM 696 O O . PHE A 1 90 ? 1.453 5.950 0.657 1.00 96.31 90 PHE A O 1
ATOM 703 N N . MET A 1 91 ? 3.222 5.810 2.024 1.00 97.25 91 MET A N 1
ATOM 704 C CA . MET A 1 91 ? 4.185 6.403 1.104 1.00 97.25 91 MET A CA 1
ATOM 705 C C . MET A 1 91 ? 4.917 5.276 0.389 1.00 97.25 91 MET A C 1
ATOM 707 O O . MET A 1 91 ? 5.398 4.347 1.040 1.00 97.25 91 MET A O 1
ATOM 711 N N . VAL A 1 92 ? 4.991 5.366 -0.932 1.00 97.44 92 VAL A N 1
ATOM 712 C CA . VAL A 1 92 ? 5.645 4.387 -1.793 1.00 97.44 92 VAL A CA 1
ATOM 713 C C . VAL A 1 92 ? 6.705 5.101 -2.616 1.00 97.44 92 VAL A C 1
ATOM 715 O O . VAL A 1 92 ? 6.408 6.093 -3.283 1.00 97.44 92 VAL A O 1
ATOM 718 N N . THR A 1 93 ? 7.923 4.571 -2.588 1.00 97.00 93 THR A N 1
ATOM 719 C CA . THR A 1 93 ? 9.041 5.030 -3.417 1.00 97.00 93 THR A CA 1
ATOM 720 C C . THR A 1 93 ? 9.530 3.867 -4.268 1.00 97.00 93 THR A C 1
ATOM 722 O O . THR A 1 93 ? 9.881 2.809 -3.745 1.00 97.00 93 THR A O 1
ATOM 725 N N . LEU A 1 94 ? 9.538 4.046 -5.587 1.00 95.75 94 LEU A N 1
ATOM 726 C CA . LEU A 1 94 ? 9.945 3.030 -6.551 1.00 95.75 94 LEU A CA 1
ATOM 727 C C . LEU A 1 94 ? 11.389 3.309 -6.996 1.00 95.75 94 LEU A C 1
ATOM 729 O O . LEU A 1 94 ? 11.641 4.355 -7.606 1.00 95.75 94 LEU A O 1
ATOM 733 N N . PRO A 1 95 ? 12.349 2.407 -6.717 1.00 93.56 95 PRO A N 1
ATOM 734 C CA . PRO A 1 95 ? 13.730 2.610 -7.127 1.00 93.56 95 PRO A CA 1
ATOM 735 C C . PRO A 1 95 ? 13.890 2.451 -8.646 1.00 93.56 95 PRO A C 1
ATOM 737 O O . PRO A 1 95 ? 13.043 1.844 -9.319 1.00 93.56 95 PRO A O 1
ATOM 740 N N . PRO A 1 96 ? 15.023 2.902 -9.209 1.00 90.38 96 PRO A N 1
ATOM 741 C CA . PRO A 1 96 ? 15.360 2.625 -10.597 1.00 90.38 96 PRO A CA 1
ATOM 742 C C . PRO A 1 96 ? 15.379 1.114 -10.863 1.00 90.38 96 PRO A C 1
ATOM 744 O O . PRO A 1 96 ? 15.912 0.333 -10.073 1.00 90.38 96 PRO A O 1
ATOM 747 N N . GLY A 1 97 ? 14.780 0.702 -11.979 1.00 89.25 97 GLY A N 1
ATOM 748 C CA . GLY A 1 97 ? 14.678 -0.703 -12.372 1.00 89.25 97 GLY A CA 1
ATOM 749 C C . GLY A 1 97 ? 13.457 -1.444 -11.820 1.00 89.25 97 GLY A C 1
ATOM 750 O O . GLY A 1 97 ? 13.151 -2.520 -12.320 1.00 89.25 97 GLY A O 1
ATOM 751 N N . TYR A 1 98 ? 12.701 -0.908 -10.857 1.00 92.75 98 TYR A N 1
ATOM 752 C CA . TYR A 1 98 ? 11.406 -1.502 -10.495 1.00 92.75 98 TYR A CA 1
ATOM 753 C C . TYR A 1 98 ? 10.433 -1.451 -11.697 1.00 92.75 98 TYR A C 1
ATOM 755 O O . TYR A 1 98 ? 10.417 -0.424 -12.377 1.00 92.75 98 TYR A O 1
ATOM 763 N N . PRO A 1 99 ? 9.604 -2.483 -11.966 1.00 91.56 99 PRO A N 1
ATOM 764 C CA . PRO A 1 99 ? 9.480 -3.750 -11.232 1.00 91.56 99 PRO A CA 1
ATOM 765 C C . PRO A 1 99 ? 10.345 -4.905 -11.773 1.00 91.56 99 PRO A C 1
ATOM 767 O O . PRO A 1 99 ? 10.318 -5.997 -11.209 1.00 91.56 99 PRO A O 1
ATOM 770 N N . LYS A 1 100 ? 11.098 -4.711 -12.863 1.00 89.25 100 LYS A N 1
ATOM 771 C CA . LYS A 1 100 ? 11.786 -5.803 -13.587 1.00 89.25 100 LYS A CA 1
ATOM 772 C C . LYS A 1 100 ? 13.205 -6.102 -13.091 1.00 89.25 100 LYS A C 1
ATOM 774 O O . LYS A 1 100 ? 13.728 -7.187 -13.331 1.00 89.25 100 LYS A O 1
ATOM 779 N N . GLY A 1 101 ? 13.837 -5.142 -12.430 1.00 85.75 101 GLY A N 1
ATOM 780 C CA . GLY A 1 101 ? 15.218 -5.202 -11.973 1.00 85.75 101 GLY A CA 1
ATOM 781 C C . GLY A 1 101 ? 15.402 -6.169 -10.809 1.00 85.75 101 GLY A C 1
ATOM 782 O O . GLY A 1 101 ? 14.668 -6.138 -9.818 1.00 85.75 101 GLY A O 1
ATOM 783 N N . GLU A 1 102 ? 16.429 -7.012 -10.898 1.00 82.19 102 GLU A N 1
ATOM 784 C CA . GLU A 1 102 ? 16.772 -7.946 -9.829 1.00 82.19 102 GLU A CA 1
ATOM 785 C C . GLU A 1 102 ? 17.183 -7.174 -8.562 1.00 82.19 102 GLU A C 1
ATOM 787 O O . GLU A 1 102 ? 18.165 -6.433 -8.550 1.00 82.19 102 GLU A O 1
ATOM 792 N N . GLY A 1 103 ? 16.401 -7.316 -7.488 1.00 84.12 103 GLY A N 1
ATOM 793 C CA . GLY A 1 103 ? 16.626 -6.606 -6.224 1.00 84.12 103 GLY A CA 1
ATOM 794 C C . GLY A 1 103 ? 16.092 -5.168 -6.170 1.00 84.12 103 GLY A C 1
ATOM 795 O O . GLY A 1 103 ? 16.233 -4.531 -5.126 1.00 84.12 103 GLY A O 1
ATOM 796 N N . ALA A 1 104 ? 15.444 -4.670 -7.230 1.00 90.81 104 ALA A N 1
ATOM 797 C CA . ALA A 1 104 ? 14.823 -3.345 -7.268 1.00 90.81 104 ALA A CA 1
ATOM 798 C C . ALA A 1 104 ? 13.468 -3.352 -6.539 1.00 90.81 104 ALA A C 1
ATOM 800 O O . ALA A 1 104 ? 12.407 -3.356 -7.155 1.00 90.81 104 ALA A O 1
ATOM 801 N N . LEU A 1 105 ? 13.509 -3.422 -5.208 1.00 93.50 105 LEU A N 1
ATOM 802 C CA . LEU A 1 105 ? 12.321 -3.444 -4.356 1.00 93.50 105 LEU A CA 1
ATOM 803 C C . LEU A 1 105 ? 11.883 -2.026 -3.982 1.00 93.50 105 LEU A C 1
ATOM 805 O O . LEU A 1 105 ? 12.743 -1.223 -3.624 1.00 93.50 105 LEU A O 1
ATOM 809 N N . PRO A 1 106 ? 10.574 -1.731 -3.989 1.00 94.94 106 PRO A N 1
ATOM 810 C CA . PRO A 1 106 ? 10.097 -0.443 -3.520 1.00 94.94 106 PRO A CA 1
ATOM 811 C C . PRO A 1 106 ? 10.365 -0.270 -2.027 1.00 94.94 106 PRO A C 1
ATOM 813 O O . PRO A 1 106 ? 10.547 -1.251 -1.300 1.00 94.94 106 PRO A O 1
ATOM 816 N N . ASP A 1 107 ? 10.353 0.978 -1.578 1.00 95.50 107 ASP A N 1
ATOM 817 C CA . ASP A 1 107 ? 10.219 1.326 -0.168 1.00 95.50 107 ASP A CA 1
ATOM 818 C C . ASP A 1 107 ? 8.759 1.686 0.117 1.00 95.50 107 ASP A C 1
ATOM 820 O O . ASP A 1 107 ? 8.113 2.368 -0.681 1.00 95.50 107 ASP A O 1
ATOM 824 N N . VAL A 1 108 ? 8.223 1.180 1.226 1.00 95.81 108 VAL A N 1
ATOM 825 C CA . VAL A 1 108 ? 6.821 1.364 1.616 1.00 95.81 108 VAL A CA 1
ATOM 826 C C . VAL A 1 108 ? 6.768 1.673 3.098 1.00 95.81 108 VAL A C 1
ATOM 828 O O . VAL A 1 108 ? 7.212 0.874 3.919 1.00 95.81 108 VAL A O 1
ATOM 831 N N . ILE A 1 109 ? 6.168 2.811 3.436 1.00 95.69 109 ILE A N 1
ATOM 832 C CA . ILE A 1 109 ? 6.041 3.278 4.816 1.00 95.69 109 ILE A CA 1
ATOM 833 C C . ILE A 1 109 ? 4.588 3.657 5.076 1.00 95.69 109 ILE A C 1
ATOM 835 O O . ILE A 1 109 ? 4.024 4.495 4.376 1.00 95.69 109 ILE A O 1
ATOM 839 N N . ALA A 1 110 ? 3.982 3.068 6.103 1.00 94.75 110 ALA A N 1
ATOM 840 C CA . ALA A 1 110 ? 2.660 3.467 6.571 1.00 94.75 110 ALA A CA 1
ATOM 841 C C . ALA A 1 110 ? 2.792 4.673 7.520 1.00 94.75 110 ALA A C 1
ATOM 843 O O . ALA A 1 110 ? 3.404 4.560 8.584 1.00 94.75 110 ALA A O 1
ATOM 844 N N . VAL A 1 111 ? 2.242 5.827 7.135 1.00 93.69 111 VAL A N 1
ATOM 845 C CA . VAL A 1 111 ? 2.488 7.118 7.813 1.00 93.69 111 VAL A CA 1
ATOM 846 C C . VAL A 1 111 ? 1.306 7.646 8.613 1.00 93.69 111 VAL A C 1
ATOM 848 O O . VAL A 1 111 ? 1.499 8.382 9.578 1.00 93.69 111 VAL A O 1
ATOM 851 N N . GLU A 1 112 ? 0.092 7.253 8.249 1.00 93.12 112 GLU A N 1
ATOM 852 C CA . GLU A 1 112 ? -1.135 7.717 8.890 1.00 93.12 112 GLU A CA 1
ATOM 853 C C . GLU A 1 112 ? -2.181 6.605 8.866 1.00 93.12 112 GLU A C 1
ATOM 855 O O . GLU A 1 112 ? -2.157 5.740 7.990 1.00 93.12 112 GLU A O 1
ATOM 860 N N . GLY A 1 113 ? -3.096 6.607 9.830 1.00 92.00 113 GLY A N 1
ATOM 861 C CA . GLY A 1 113 ? -4.240 5.712 9.830 1.00 92.00 113 GLY A CA 1
ATOM 862 C C . GLY A 1 113 ? -5.303 6.133 10.833 1.00 92.00 113 GLY A C 1
ATOM 863 O O . GLY A 1 113 ? -5.075 6.987 11.693 1.00 92.00 113 GLY A O 1
ATOM 864 N N . SER A 1 114 ? -6.470 5.499 10.738 1.00 91.06 114 SER A N 1
ATOM 865 C CA . SER A 1 114 ? -7.553 5.696 11.705 1.00 91.06 114 SER A CA 1
ATOM 866 C C . SER A 1 114 ? -7.155 5.210 13.106 1.00 91.06 114 SER A C 1
ATOM 868 O O . SER A 1 114 ? -6.159 4.495 13.281 1.00 91.06 114 SER A O 1
ATOM 870 N N . LYS A 1 115 ? -7.932 5.556 14.138 1.00 88.75 115 LYS A N 1
ATOM 871 C CA . LYS A 1 115 ? -7.588 5.270 15.545 1.00 88.75 115 LYS A CA 1
ATOM 872 C C . LYS A 1 115 ? -7.265 3.793 15.808 1.00 88.75 115 LYS A C 1
ATOM 874 O O . LYS A 1 115 ? -6.317 3.480 16.530 1.00 88.75 115 LYS A O 1
ATOM 879 N N . ALA A 1 116 ? -8.030 2.886 15.202 1.00 86.81 116 ALA A N 1
ATOM 880 C CA . ALA A 1 116 ? -7.828 1.440 15.308 1.00 86.81 116 ALA A CA 1
ATOM 881 C C . ALA A 1 116 ? -6.582 0.940 14.552 1.00 86.81 116 ALA A C 1
ATOM 883 O O . ALA A 1 116 ? -6.005 -0.093 14.904 1.00 86.81 116 ALA A O 1
ATOM 884 N N . ILE A 1 117 ? -6.161 1.668 13.517 1.00 92.94 117 ILE A N 1
ATOM 885 C CA . ILE A 1 117 ? -5.115 1.268 12.577 1.00 92.94 117 ILE A CA 1
ATOM 886 C C . ILE A 1 117 ? -3.742 1.810 12.979 1.00 92.94 117 ILE A C 1
ATOM 888 O O . ILE A 1 117 ? -2.753 1.085 12.856 1.00 92.94 117 ILE A O 1
ATOM 892 N N . THR A 1 118 ? -3.668 3.020 13.537 1.00 93.69 118 THR A N 1
ATOM 893 C CA . THR A 1 118 ? -2.415 3.678 13.956 1.00 93.69 118 THR A CA 1
ATOM 894 C C . THR A 1 118 ? -1.469 2.779 14.772 1.00 93.69 118 THR A C 1
ATOM 896 O O . THR A 1 118 ? -0.282 2.708 14.445 1.00 93.69 118 THR A O 1
ATOM 899 N N . PRO A 1 119 ? -1.932 1.986 15.762 1.00 93.06 119 PRO A N 1
ATOM 900 C CA . PRO A 1 119 ? -1.056 1.080 16.517 1.00 93.06 119 PRO A CA 1
ATOM 901 C C . PRO A 1 119 ? -0.478 -0.088 15.696 1.00 93.06 119 PRO A C 1
ATOM 903 O O . PRO A 1 119 ? 0.345 -0.853 16.203 1.00 93.06 119 PRO A O 1
ATOM 906 N N . LYS A 1 120 ? -0.958 -0.292 14.465 1.00 94.06 120 LYS A N 1
ATOM 907 C CA . LYS A 1 120 ? -0.644 -1.421 13.581 1.00 94.06 120 LYS A CA 1
ATOM 908 C C . LYS A 1 120 ? -0.015 -0.999 12.251 1.00 94.06 120 LYS A C 1
ATOM 910 O O . LYS A 1 120 ? 0.213 -1.879 11.425 1.00 94.06 120 LYS A O 1
ATOM 915 N N . LEU A 1 121 ? 0.330 0.278 12.061 1.00 93.56 121 LEU A N 1
ATOM 916 C CA . LEU A 1 121 ? 0.927 0.786 10.814 1.00 93.56 121 LEU A CA 1
ATOM 917 C C . LEU A 1 121 ? 2.169 -0.008 10.387 1.00 93.56 121 LEU A C 1
ATOM 919 O O . LEU A 1 121 ? 2.211 -0.505 9.268 1.00 93.56 121 LEU A O 1
ATOM 923 N N . ARG A 1 122 ? 3.092 -0.282 11.318 1.00 93.75 122 ARG A N 1
ATOM 924 C CA . ARG A 1 122 ? 4.271 -1.127 11.047 1.00 93.75 122 ARG A CA 1
ATOM 925 C C . ARG A 1 122 ? 3.932 -2.566 10.633 1.00 93.75 122 ARG A C 1
ATOM 927 O O . ARG A 1 122 ? 4.676 -3.242 9.951 1.00 93.75 122 ARG A O 1
ATOM 934 N N . LYS A 1 123 ? 2.800 -3.106 11.075 1.00 93.44 123 LYS A N 1
ATOM 935 C CA . LYS A 1 123 ? 2.390 -4.434 10.602 1.00 93.44 123 LYS A CA 1
ATOM 936 C C . LYS A 1 123 ? 1.835 -4.349 9.178 1.00 93.44 123 LYS A C 1
ATOM 938 O O . LYS A 1 123 ? 1.947 -5.303 8.415 1.00 93.44 123 LYS A O 1
ATOM 943 N N . LEU A 1 124 ? 1.184 -3.238 8.843 1.00 93.75 124 LEU A N 1
ATOM 944 C CA . LEU A 1 124 ? 0.619 -3.008 7.520 1.00 93.75 124 LEU A CA 1
ATOM 945 C C . LEU A 1 124 ? 1.702 -2.742 6.473 1.00 93.75 124 LEU A C 1
ATOM 947 O O . LEU A 1 124 ? 1.583 -3.298 5.384 1.00 93.7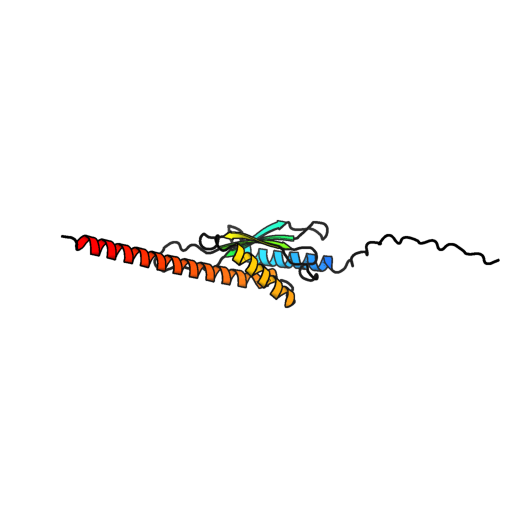5 124 LEU A O 1
ATOM 951 N N . ASP A 1 125 ? 2.755 -1.982 6.796 1.00 93.56 125 ASP A N 1
ATOM 952 C CA . ASP A 1 125 ? 3.883 -1.782 5.874 1.00 93.56 125 ASP A CA 1
ATOM 953 C C . ASP A 1 125 ? 4.602 -3.110 5.553 1.00 93.56 125 ASP A C 1
ATOM 955 O O . ASP A 1 125 ? 4.762 -3.455 4.382 1.00 93.56 125 ASP A O 1
ATOM 959 N N . GLU A 1 126 ? 4.894 -3.935 6.565 1.00 94.12 126 GLU A N 1
ATOM 960 C CA . GLU A 1 126 ? 5.519 -5.252 6.422 1.00 94.12 126 GLU A CA 1
ATOM 961 C C . GLU A 1 126 ? 4.642 -6.196 5.576 1.00 94.12 126 GLU A C 1
ATOM 963 O O . GLU A 1 126 ? 5.145 -6.909 4.700 1.00 94.12 126 GLU A O 1
ATOM 968 N N . ASN A 1 127 ? 3.321 -6.171 5.787 1.00 93.88 127 ASN A N 1
ATOM 969 C CA . ASN A 1 127 ? 2.367 -6.970 5.014 1.00 93.88 127 ASN A CA 1
ATOM 970 C C . ASN A 1 127 ? 2.280 -6.522 3.549 1.00 93.88 127 ASN A C 1
ATOM 972 O O . ASN A 1 127 ? 2.290 -7.371 2.654 1.00 93.88 127 ASN A O 1
ATOM 976 N N . LEU A 1 128 ? 2.182 -5.213 3.295 1.00 95.00 128 LEU A N 1
ATOM 977 C CA . LEU A 1 128 ? 2.095 -4.669 1.940 1.00 95.00 128 LEU A CA 1
ATOM 978 C C . LEU A 1 128 ? 3.392 -4.947 1.173 1.00 95.00 128 LEU A C 1
ATOM 980 O O . LEU A 1 128 ? 3.344 -5.481 0.068 1.00 95.00 128 LEU A O 1
ATOM 984 N N . MET A 1 129 ? 4.547 -4.718 1.799 1.00 95.25 129 MET A N 1
ATOM 985 C CA . MET A 1 129 ? 5.855 -5.049 1.232 1.00 95.25 129 MET A CA 1
ATOM 986 C C . MET A 1 129 ? 5.990 -6.544 0.911 1.00 95.25 129 MET A C 1
ATOM 988 O O . MET A 1 129 ? 6.496 -6.923 -0.148 1.00 95.25 129 MET A O 1
ATOM 992 N N . GLY A 1 130 ? 5.534 -7.416 1.815 1.00 94.56 130 GLY A N 1
ATOM 993 C CA . GLY A 1 130 ? 5.511 -8.860 1.588 1.00 94.56 130 GLY A CA 1
ATOM 994 C C . GLY A 1 130 ? 4.633 -9.254 0.397 1.00 94.56 130 GLY A C 1
ATOM 995 O O . GLY A 1 130 ? 5.041 -10.082 -0.418 1.00 94.56 130 GLY A O 1
ATOM 996 N N . SER A 1 131 ? 3.463 -8.624 0.265 1.00 94.94 131 SER A N 1
ATOM 997 C CA . SER A 1 131 ? 2.550 -8.830 -0.862 1.00 94.94 131 SER A CA 1
ATOM 998 C C . SER A 1 131 ? 3.176 -8.370 -2.181 1.00 94.94 131 SER A C 1
ATOM 1000 O O . SER A 1 131 ? 3.234 -9.155 -3.123 1.00 94.94 131 SER A O 1
ATOM 1002 N N . ILE A 1 132 ? 3.754 -7.165 -2.228 1.00 95.38 132 ILE A N 1
ATOM 1003 C CA . ILE A 1 132 ? 4.443 -6.630 -3.413 1.00 95.38 132 ILE A CA 1
ATOM 1004 C C . ILE A 1 132 ? 5.547 -7.583 -3.879 1.00 95.38 132 ILE A C 1
ATOM 1006 O O . ILE A 1 132 ? 5.607 -7.928 -5.057 1.00 95.38 132 ILE A O 1
ATOM 1010 N N . LYS A 1 133 ? 6.381 -8.078 -2.956 1.00 94.50 133 LYS A N 1
ATOM 1011 C CA . LYS A 1 133 ? 7.430 -9.062 -3.272 1.00 94.50 133 LYS A CA 1
ATOM 1012 C C . LYS A 1 133 ? 6.866 -10.324 -3.917 1.00 94.50 133 LYS A C 1
ATOM 1014 O O . LYS A 1 133 ? 7.445 -10.820 -4.880 1.00 94.50 133 LYS A O 1
ATOM 1019 N N . ALA A 1 134 ? 5.749 -10.837 -3.404 1.00 93.94 134 ALA A N 1
ATOM 1020 C CA . ALA A 1 134 ? 5.093 -12.006 -3.977 1.00 93.94 134 ALA A CA 1
ATOM 1021 C C . ALA A 1 134 ? 4.552 -11.724 -5.391 1.00 93.94 134 ALA A C 1
ATOM 1023 O O . ALA A 1 134 ? 4.723 -12.558 -6.277 1.00 93.94 134 ALA A O 1
ATOM 1024 N N . GLN A 1 135 ? 3.968 -10.542 -5.627 1.00 94.62 135 GLN A N 1
ATOM 1025 C CA . GLN A 1 135 ? 3.484 -10.152 -6.958 1.00 94.62 135 GLN A CA 1
ATOM 1026 C C . GLN A 1 135 ? 4.636 -9.963 -7.958 1.00 94.62 135 GLN A C 1
ATOM 1028 O O . GLN A 1 135 ? 4.553 -10.431 -9.092 1.00 94.62 135 GLN A O 1
ATOM 1033 N N . MET A 1 136 ? 5.757 -9.374 -7.534 1.00 92.69 136 MET A N 1
ATOM 1034 C CA . MET A 1 136 ? 6.961 -9.275 -8.369 1.00 92.69 136 MET A CA 1
ATOM 1035 C C . MET A 1 136 ? 7.512 -10.658 -8.740 1.00 92.69 136 MET A C 1
ATOM 1037 O O . MET A 1 136 ? 7.830 -10.909 -9.897 1.00 92.69 136 MET A O 1
ATOM 1041 N N . GLN A 1 137 ? 7.578 -11.589 -7.780 1.00 92.44 137 GLN A N 1
ATOM 1042 C CA . GLN A 1 137 ? 8.020 -12.969 -8.031 1.00 92.44 137 GLN A CA 1
ATOM 1043 C C . GLN A 1 137 ? 7.080 -13.736 -8.968 1.00 92.44 137 GLN A C 1
ATOM 1045 O O . GLN A 1 137 ? 7.525 -14.627 -9.690 1.00 92.44 137 GLN A O 1
ATOM 1050 N N . ALA A 1 138 ? 5.792 -13.392 -8.962 1.00 92.06 138 ALA A N 1
ATOM 1051 C CA . ALA A 1 138 ? 4.803 -13.936 -9.882 1.00 92.06 138 ALA A CA 1
ATOM 1052 C C . ALA A 1 138 ? 4.854 -13.295 -11.285 1.00 92.06 138 ALA A C 1
ATOM 1054 O O . ALA A 1 138 ? 4.197 -13.800 -12.193 1.00 92.06 138 ALA A O 1
ATOM 1055 N N . GLY A 1 139 ? 5.647 -12.234 -11.479 1.00 90.19 139 GLY A N 1
ATOM 1056 C CA . GLY A 1 139 ? 5.845 -11.582 -12.774 1.00 90.19 139 GLY A CA 1
ATOM 1057 C C . GLY A 1 139 ? 4.732 -10.613 -13.172 1.00 90.19 139 GLY A C 1
ATOM 1058 O O . GLY A 1 139 ? 4.495 -10.439 -14.363 1.00 90.19 139 GLY A O 1
ATOM 1059 N N . TYR A 1 140 ? 4.029 -10.010 -12.207 1.00 90.81 140 TYR A N 1
ATOM 1060 C CA . TYR A 1 140 ? 3.070 -8.943 -12.505 1.00 90.81 140 TYR A CA 1
ATOM 1061 C C . TYR A 1 140 ? 3.785 -7.663 -12.954 1.00 90.81 140 TYR A C 1
ATOM 1063 O O . TYR A 1 140 ? 4.755 -7.244 -12.326 1.00 90.81 140 TYR A O 1
ATOM 1071 N N . ASP A 1 141 ? 3.252 -7.011 -13.990 1.00 91.88 141 ASP A N 1
ATOM 1072 C CA . ASP A 1 141 ? 3.756 -5.718 -14.477 1.00 91.88 141 ASP A CA 1
ATOM 1073 C C . ASP A 1 141 ? 3.424 -4.553 -13.527 1.00 91.88 141 ASP A C 1
ATOM 1075 O O . ASP A 1 141 ? 4.169 -3.579 -13.484 1.00 91.88 141 ASP A O 1
ATOM 1079 N N . TYR A 1 142 ? 2.360 -4.683 -12.716 1.00 94.75 142 TYR A N 1
ATOM 1080 C CA . TYR A 1 142 ? 1.923 -3.688 -11.720 1.00 94.75 142 TYR A CA 1
ATOM 1081 C C . TYR A 1 142 ? 1.785 -4.305 -10.307 1.00 94.75 142 TYR A C 1
ATOM 1083 O O . TYR A 1 142 ? 0.673 -4.609 -9.847 1.00 94.75 142 TYR A O 1
ATOM 1091 N N . PRO A 1 143 ? 2.912 -4.589 -9.621 1.00 94.62 143 PRO A N 1
ATOM 1092 C CA . PRO A 1 143 ? 2.912 -5.283 -8.335 1.00 94.62 143 PRO A CA 1
ATOM 1093 C C . PRO A 1 143 ? 2.302 -4.505 -7.159 1.00 94.62 143 PRO A C 1
ATOM 1095 O O . PRO A 1 143 ? 1.686 -5.139 -6.299 1.00 94.62 143 PRO A O 1
ATOM 1098 N N . VAL A 1 144 ? 2.470 -3.177 -7.068 1.00 95.06 144 VAL A N 1
ATOM 1099 C CA . VAL A 1 144 ? 1.840 -2.366 -6.006 1.00 95.06 144 VAL A CA 1
ATOM 1100 C C . VAL A 1 144 ? 0.333 -2.379 -6.183 1.00 95.06 144 VAL A C 1
ATOM 1102 O O . VAL A 1 144 ? -0.383 -2.701 -5.234 1.00 95.06 144 VAL A O 1
ATOM 1105 N N . LEU A 1 145 ? -0.148 -2.121 -7.399 1.00 93.94 145 LEU A N 1
ATOM 1106 C CA . LEU A 1 145 ? -1.576 -2.131 -7.711 1.00 93.94 145 LEU A CA 1
ATOM 1107 C C . LEU A 1 145 ? -2.219 -3.475 -7.336 1.00 93.94 145 LEU A C 1
ATOM 1109 O O . LEU A 1 145 ? -3.254 -3.505 -6.669 1.00 93.94 145 LEU A O 1
ATOM 1113 N N . ALA A 1 146 ? -1.573 -4.590 -7.687 1.00 93.06 146 ALA A N 1
ATOM 1114 C CA . ALA A 1 146 ? -2.043 -5.931 -7.340 1.00 93.06 146 ALA A CA 1
ATOM 1115 C C . ALA A 1 146 ? -2.009 -6.221 -5.824 1.00 93.06 146 ALA A C 1
ATOM 1117 O O . ALA A 1 146 ? -2.807 -7.015 -5.320 1.00 93.06 146 ALA A O 1
ATOM 1118 N N . ALA A 1 147 ? -1.095 -5.598 -5.079 1.00 94.38 147 ALA A N 1
ATOM 1119 C CA . ALA A 1 147 ? -0.920 -5.838 -3.651 1.00 94.38 147 ALA A CA 1
ATOM 1120 C C . ALA A 1 147 ? -1.901 -5.057 -2.756 1.00 94.38 147 ALA A C 1
ATOM 1122 O O . ALA A 1 147 ? -2.160 -5.492 -1.627 1.00 94.38 147 ALA A O 1
ATOM 1123 N N . LEU A 1 148 ? -2.458 -3.939 -3.234 1.00 91.25 148 LEU A N 1
ATOM 1124 C CA . LEU A 1 148 ? -3.288 -3.034 -2.428 1.00 91.25 148 LEU A CA 1
ATOM 1125 C C . LEU A 1 148 ? -4.601 -3.651 -1.945 1.00 91.25 148 LEU A C 1
ATOM 1127 O O . LEU A 1 148 ? -5.030 -3.355 -0.830 1.00 91.25 148 LEU A O 1
ATOM 1131 N N . GLU A 1 149 ? -5.202 -4.567 -2.704 1.00 88.50 149 GLU A N 1
ATOM 1132 C CA . GLU A 1 149 ? -6.400 -5.283 -2.240 1.00 88.50 149 GLU A CA 1
ATOM 1133 C C . GLU A 1 149 ? -6.094 -6.126 -0.988 1.00 88.50 149 GLU A C 1
ATOM 1135 O O . GLU A 1 149 ? -6.888 -6.208 -0.047 1.00 88.50 149 GLU A O 1
ATOM 1140 N N . GLY A 1 150 ? -4.881 -6.681 -0.909 1.00 88.69 150 GLY A N 1
ATOM 1141 C CA . GLY A 1 150 ? -4.394 -7.356 0.292 1.00 88.69 150 GLY A CA 1
ATOM 1142 C C . GLY A 1 150 ? -4.249 -6.407 1.486 1.00 88.69 150 GLY A C 1
ATOM 1143 O O . GLY A 1 150 ? -4.577 -6.788 2.614 1.00 88.69 150 GLY A O 1
ATOM 1144 N N . ALA A 1 151 ? -3.806 -5.167 1.251 1.00 90.94 151 ALA A N 1
ATOM 1145 C CA . ALA A 1 151 ? -3.730 -4.141 2.289 1.00 90.94 151 ALA A CA 1
ATOM 1146 C C . ALA A 1 151 ? -5.125 -3.740 2.786 1.00 90.94 151 ALA A C 1
ATOM 1148 O O . ALA A 1 151 ? -5.348 -3.717 3.998 1.00 90.94 151 ALA A O 1
ATOM 1149 N N . ARG A 1 152 ? -6.090 -3.534 1.880 1.00 91.38 152 ARG A N 1
ATOM 1150 C CA . ARG A 1 152 ? -7.495 -3.272 2.231 1.00 91.38 152 ARG A CA 1
ATOM 1151 C C . ARG A 1 152 ? -8.077 -4.385 3.104 1.00 91.38 152 ARG A C 1
ATOM 1153 O O . ARG A 1 152 ? -8.613 -4.120 4.180 1.00 91.38 152 ARG A O 1
ATOM 1160 N N . ALA A 1 153 ? -7.893 -5.644 2.709 1.00 91.81 153 ALA A N 1
ATOM 1161 C CA . ALA A 1 153 ? -8.347 -6.787 3.498 1.00 91.81 153 ALA A CA 1
ATOM 1162 C C . ALA A 1 153 ? -7.686 -6.852 4.890 1.00 91.81 153 ALA A C 1
ATOM 1164 O O . ALA A 1 153 ? -8.316 -7.274 5.864 1.00 91.81 153 ALA A O 1
ATOM 1165 N N . ALA A 1 154 ? -6.418 -6.446 5.012 1.00 92.44 154 ALA A N 1
ATOM 1166 C CA . ALA A 1 154 ? -5.723 -6.382 6.295 1.00 92.44 154 ALA A CA 1
ATOM 1167 C C . ALA A 1 154 ? -6.262 -5.257 7.195 1.00 92.44 154 ALA A C 1
ATOM 1169 O O . ALA A 1 154 ? -6.457 -5.491 8.389 1.00 92.44 154 ALA A O 1
ATOM 1170 N N . ILE A 1 155 ? -6.547 -4.080 6.628 1.00 93.00 155 ILE A N 1
ATOM 1171 C CA . ILE A 1 155 ? -7.179 -2.948 7.325 1.00 93.00 155 ILE A CA 1
ATOM 1172 C C . ILE A 1 155 ? -8.535 -3.378 7.893 1.00 93.00 155 ILE A C 1
ATOM 1174 O O . ILE A 1 155 ? -8.759 -3.242 9.095 1.00 93.00 155 ILE A O 1
ATOM 1178 N N . ASN A 1 156 ? -9.379 -4.013 7.074 1.00 91.31 156 ASN A N 1
ATOM 1179 C CA . ASN A 1 156 ? -10.680 -4.536 7.502 1.00 91.31 156 ASN A CA 1
ATOM 1180 C C . ASN A 1 156 ? -10.557 -5.509 8.679 1.00 91.31 156 ASN A C 1
ATOM 1182 O O . ASN A 1 156 ? -11.255 -5.377 9.680 1.00 91.31 156 ASN A O 1
ATOM 1186 N N . LYS A 1 157 ? -9.627 -6.468 8.602 1.00 91.19 157 LYS A N 1
ATOM 1187 C CA . LYS A 1 157 ? -9.402 -7.438 9.687 1.00 91.19 157 LYS A CA 1
ATOM 1188 C C . LYS A 1 157 ? -8.971 -6.768 10.990 1.00 91.19 157 LYS A C 1
ATOM 1190 O O . LYS A 1 157 ? -9.405 -7.192 12.058 1.00 91.19 157 LYS A O 1
ATOM 1195 N N . ILE A 1 15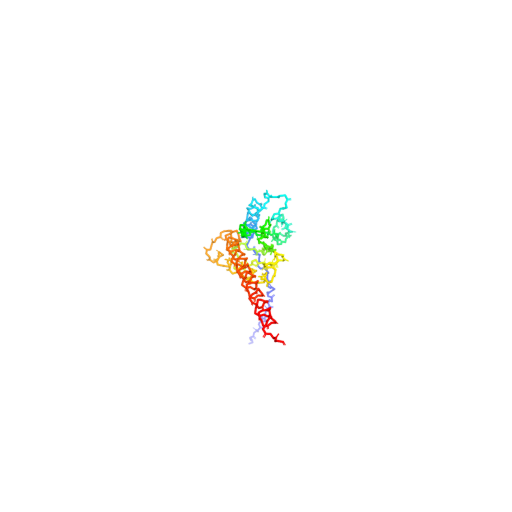8 ? -8.105 -5.756 10.918 1.00 89.94 158 ILE A N 1
ATOM 1196 C CA . ILE A 1 158 ? -7.664 -5.015 12.107 1.00 89.94 158 ILE A CA 1
ATOM 1197 C C . ILE A 1 158 ? -8.836 -4.237 12.701 1.00 89.94 158 ILE A C 1
ATOM 1199 O O . ILE A 1 158 ? -9.018 -4.266 13.915 1.00 89.94 158 ILE A O 1
ATOM 1203 N N . ALA A 1 159 ? -9.634 -3.584 11.861 1.00 88.69 159 ALA A N 1
ATOM 1204 C CA . ALA A 1 159 ? -10.768 -2.788 12.297 1.00 88.69 159 ALA A CA 1
ATOM 1205 C C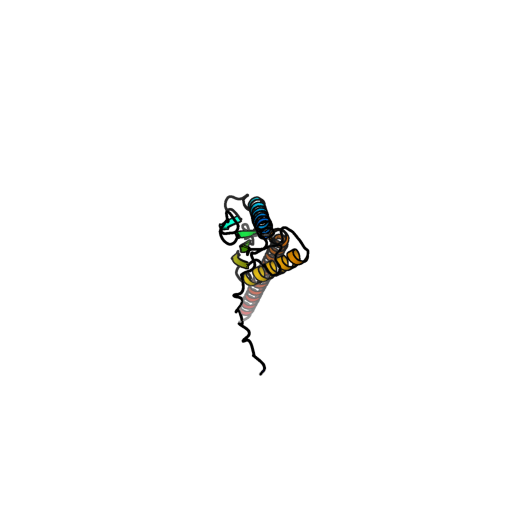 . ALA A 1 159 ? -11.862 -3.650 12.958 1.00 88.69 159 ALA A C 1
ATOM 1207 O O . ALA A 1 159 ? -12.313 -3.313 14.051 1.00 88.69 159 ALA A O 1
ATOM 1208 N N . VAL A 1 160 ? -12.198 -4.814 12.384 1.00 88.38 160 VAL A N 1
ATOM 1209 C CA . VAL A 1 160 ? -13.119 -5.787 13.008 1.00 88.38 160 VAL A CA 1
ATOM 1210 C C . VAL A 1 160 ? -12.583 -6.242 14.367 1.00 88.38 160 VAL A C 1
ATOM 1212 O O . VAL A 1 160 ? -13.289 -6.163 15.368 1.00 88.38 160 VAL A O 1
ATOM 1215 N N . ALA A 1 161 ? -11.311 -6.648 14.434 1.00 88.62 161 ALA A N 1
ATOM 1216 C CA . ALA A 1 161 ? -10.708 -7.121 15.679 1.00 88.62 161 ALA A CA 1
ATOM 1217 C C . ALA A 1 161 ? -10.635 -6.028 16.761 1.00 88.62 161 ALA A C 1
ATOM 1219 O O . ALA A 1 161 ? -10.786 -6.317 17.948 1.00 88.62 161 ALA A O 1
ATOM 1220 N N . ALA A 1 162 ? -10.399 -4.772 16.372 1.00 86.56 162 ALA A N 1
ATOM 1221 C CA . ALA A 1 162 ? -10.404 -3.639 17.292 1.00 86.56 162 ALA A CA 1
ATOM 1222 C C . ALA A 1 162 ? -11.805 -3.395 17.867 1.00 86.56 162 ALA A C 1
ATOM 1224 O O . ALA A 1 162 ? -11.942 -3.208 19.076 1.00 86.56 162 ALA A O 1
ATOM 1225 N N . LYS A 1 163 ? -12.837 -3.477 17.021 1.00 83.81 163 LYS A N 1
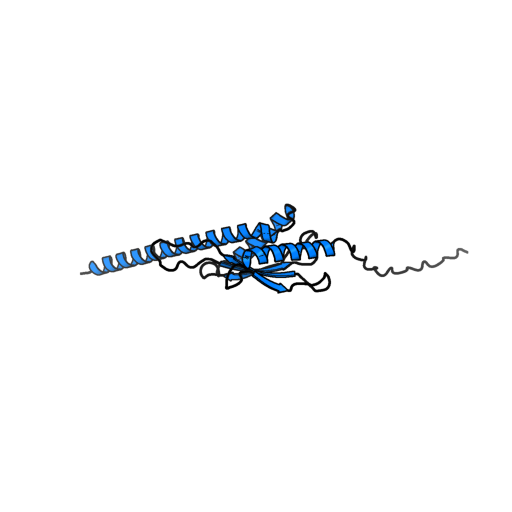ATOM 1226 C CA . LYS A 1 163 ? -14.234 -3.317 17.428 1.00 83.81 163 LYS A CA 1
ATOM 1227 C C . LYS A 1 163 ? -14.699 -4.431 18.367 1.00 83.81 163 LYS A C 1
ATOM 1229 O O . LYS A 1 163 ? -15.282 -4.157 19.412 1.00 83.81 163 LYS A O 1
ATOM 1234 N N . GLU A 1 164 ? -14.386 -5.685 18.047 1.00 86.06 164 GLU A N 1
ATOM 1235 C CA . GLU A 1 164 ? -14.694 -6.835 18.910 1.00 86.06 164 GLU A CA 1
ATOM 1236 C C . GLU A 1 164 ? -13.994 -6.735 20.273 1.00 86.06 164 GLU A C 1
ATOM 1238 O O . GLU A 1 164 ? -14.583 -7.053 21.311 1.00 86.06 164 GLU A O 1
ATOM 1243 N N . ALA A 1 165 ? -12.746 -6.256 20.290 1.00 84.75 165 ALA A N 1
ATOM 1244 C CA . ALA A 1 165 ? -12.003 -6.033 21.524 1.00 84.75 165 ALA A CA 1
ATOM 1245 C C . ALA A 1 165 ? -12.605 -4.901 22.369 1.00 84.75 165 ALA A C 1
ATOM 1247 O O . ALA A 1 165 ? -12.645 -5.016 23.594 1.00 84.75 165 ALA A O 1
ATOM 1248 N N . GLU A 1 166 ? -13.088 -3.828 21.737 1.00 83.81 166 GLU A N 1
ATOM 1249 C CA . GLU A 1 166 ? -13.786 -2.747 22.431 1.00 83.81 166 GLU A CA 1
ATOM 1250 C C . GLU A 1 166 ? -15.116 -3.225 23.022 1.00 83.81 166 GLU A C 1
ATOM 1252 O O . GLU A 1 166 ? -15.366 -2.992 24.205 1.00 83.81 166 GLU A O 1
ATOM 1257 N N . ARG A 1 167 ? -15.923 -3.968 22.254 1.00 83.12 167 ARG A N 1
ATOM 1258 C CA . ARG A 1 167 ? -17.181 -4.554 22.742 1.00 83.12 167 ARG A CA 1
ATOM 1259 C C . ARG A 1 167 ? -16.944 -5.480 23.936 1.00 83.12 167 ARG A C 1
ATOM 1261 O O . ARG A 1 167 ? -17.551 -5.301 24.985 1.00 83.12 167 ARG A O 1
ATOM 1268 N N . SER A 1 168 ? -15.970 -6.384 23.826 1.00 82.56 168 SER A N 1
ATOM 1269 C CA . SER A 1 168 ? -15.592 -7.298 24.916 1.00 82.56 168 SER A CA 1
ATOM 1270 C C . SER A 1 168 ? -15.096 -6.561 26.167 1.00 82.56 168 SER A C 1
ATOM 1272 O O . SER A 1 168 ? -15.213 -7.064 27.285 1.00 82.56 168 SER A O 1
ATOM 1274 N N . ARG A 1 169 ? -14.481 -5.385 25.994 1.00 82.81 169 ARG A N 1
ATOM 1275 C CA . ARG A 1 169 ? -14.032 -4.547 27.106 1.00 82.81 169 ARG A CA 1
ATOM 1276 C C . ARG A 1 169 ? -15.209 -3.840 27.779 1.00 82.81 169 ARG A C 1
ATOM 1278 O O . ARG A 1 169 ? -15.266 -3.880 29.004 1.00 82.81 169 ARG A O 1
ATOM 1285 N N . LYS A 1 170 ? -16.139 -3.266 27.007 1.00 80.69 170 LYS A N 1
ATOM 1286 C CA . LYS A 1 170 ? -17.374 -2.650 27.527 1.00 80.69 170 LYS A CA 1
ATOM 1287 C C . LYS A 1 170 ? -18.198 -3.667 28.327 1.00 80.69 170 LYS A C 1
ATOM 1289 O O . LYS A 1 170 ? -18.501 -3.414 29.485 1.00 80.69 170 LYS A O 1
ATOM 1294 N N . GLU A 1 171 ? -18.414 -4.868 27.785 1.00 78.31 171 GLU A N 1
ATOM 1295 C CA . GLU A 1 171 ? -19.148 -5.949 28.471 1.00 78.31 171 GLU A CA 1
ATOM 1296 C C . GLU A 1 171 ? -18.500 -6.365 29.807 1.00 78.31 171 GLU A C 1
ATOM 1298 O O . GLU A 1 171 ? -19.195 -6.653 30.781 1.00 78.31 171 GLU A O 1
ATOM 1303 N N . ARG A 1 172 ? -17.161 -6.382 29.890 1.00 72.44 172 ARG A N 1
ATOM 1304 C CA . ARG A 1 172 ? -16.446 -6.676 31.146 1.00 72.44 172 ARG A CA 1
ATOM 1305 C C . ARG A 1 172 ? -16.543 -5.545 32.165 1.00 72.44 172 ARG A C 1
ATOM 1307 O O . ARG A 1 172 ? -16.621 -5.820 33.359 1.00 72.44 172 ARG A O 1
ATOM 1314 N N . GLU A 1 173 ? -16.480 -4.296 31.713 1.00 73.88 173 GLU A N 1
ATOM 1315 C CA . GLU A 1 173 ? -16.605 -3.118 32.578 1.00 73.88 173 GLU A CA 1
ATOM 1316 C C . GLU A 1 173 ? -18.038 -2.995 33.133 1.00 73.88 173 GLU A C 1
ATOM 1318 O O . GLU A 1 173 ? -18.213 -2.684 34.309 1.00 73.88 173 GLU A O 1
ATOM 1323 N N . GLU A 1 174 ? -19.055 -3.340 32.340 1.00 70.69 174 GLU A N 1
ATOM 1324 C CA . GLU A 1 174 ? -20.457 -3.408 32.776 1.00 70.69 174 GLU A CA 1
ATOM 1325 C C . GLU A 1 174 ? -20.702 -4.545 33.780 1.00 70.69 174 GLU A C 1
ATOM 1327 O O . GLU A 1 174 ? -21.269 -4.302 34.844 1.00 70.69 174 GLU A O 1
ATOM 1332 N N . GLN A 1 175 ? -20.189 -5.756 33.519 1.00 67.12 175 GLN A N 1
ATOM 1333 C CA . GLN A 1 175 ? -20.293 -6.877 34.469 1.00 67.12 175 GLN A CA 1
ATOM 1334 C C . GLN A 1 175 ? -19.599 -6.591 35.809 1.00 67.12 175 GLN A C 1
ATOM 1336 O O . GLN A 1 175 ? -20.121 -6.949 36.862 1.00 67.12 175 GLN A O 1
ATOM 1341 N N . SER A 1 176 ? -18.439 -5.926 35.789 1.00 69.31 176 SER A N 1
ATOM 1342 C CA . SER A 1 176 ? -17.719 -5.558 37.016 1.00 69.31 176 SER A CA 1
ATOM 1343 C C . SER A 1 176 ? -18.487 -4.534 37.855 1.00 69.31 176 SER A C 1
ATOM 1345 O O . SER A 1 176 ? -18.481 -4.626 39.081 1.00 69.31 176 SER A O 1
ATOM 1347 N N . ASN A 1 177 ? -19.145 -3.562 37.216 1.00 64.06 177 ASN A N 1
ATOM 1348 C CA . ASN A 1 177 ? -19.928 -2.549 37.923 1.00 64.06 177 ASN A CA 1
ATOM 1349 C C . ASN A 1 177 ? -21.195 -3.144 38.555 1.00 64.06 177 ASN A C 1
ATOM 1351 O O . ASN A 1 177 ? -21.542 -2.771 39.675 1.00 64.06 177 ASN A O 1
ATOM 1355 N N . ASP A 1 178 ? -21.860 -4.086 37.882 1.00 64.56 178 ASP A N 1
ATOM 1356 C CA . ASP A 1 178 ? -23.023 -4.783 38.444 1.00 64.56 178 ASP A CA 1
ATOM 1357 C C . ASP A 1 178 ? -22.648 -5.641 39.664 1.00 64.56 178 ASP A C 1
ATOM 1359 O O . ASP A 1 178 ? -23.385 -5.649 40.653 1.00 64.56 178 ASP A O 1
ATOM 1363 N N . ASP A 1 179 ? -21.484 -6.300 39.649 1.00 62.75 179 ASP A N 1
ATOM 1364 C CA . ASP A 1 179 ? -20.982 -7.076 40.792 1.00 62.75 179 ASP A CA 1
ATOM 1365 C C . ASP A 1 179 ? -20.602 -6.184 41.991 1.00 62.75 179 ASP A C 1
ATOM 1367 O O . ASP A 1 179 ? -20.925 -6.519 43.137 1.00 62.75 179 ASP A O 1
ATOM 1371 N N . ASP A 1 180 ? -19.987 -5.019 41.754 1.00 62.00 180 ASP A N 1
ATOM 1372 C CA . ASP A 1 180 ? -19.653 -4.050 42.809 1.00 62.00 180 ASP A CA 1
ATOM 1373 C C . ASP A 1 180 ? -20.913 -3.421 43.435 1.00 62.00 180 ASP A C 1
ATOM 1375 O O . ASP A 1 180 ? -21.012 -3.281 44.661 1.00 62.00 180 ASP A O 1
ATOM 1379 N N . VAL A 1 181 ? -21.921 -3.094 42.617 1.00 61.38 181 VAL A N 1
ATOM 1380 C CA . VAL A 1 181 ? -23.222 -2.585 43.084 1.00 61.38 181 VAL A CA 1
ATOM 1381 C C . VAL A 1 181 ? -24.001 -3.672 43.835 1.00 61.38 181 VAL A C 1
ATOM 1383 O O . VAL A 1 181 ? -24.573 -3.405 44.898 1.00 61.38 181 VAL A O 1
ATOM 1386 N N . ALA A 1 182 ? -23.990 -4.914 43.342 1.00 63.47 182 ALA A N 1
ATOM 1387 C CA . ALA A 1 182 ? -24.623 -6.053 44.005 1.00 63.47 182 ALA A CA 1
ATOM 1388 C C . ALA A 1 182 ? -23.951 -6.404 45.343 1.00 63.47 182 ALA A C 1
ATOM 1390 O O . ALA A 1 182 ? -24.638 -6.803 46.289 1.00 63.47 182 ALA A O 1
ATOM 1391 N N . TRP A 1 183 ? -22.630 -6.236 45.458 1.00 61.25 183 TRP A N 1
ATOM 1392 C CA . TRP A 1 183 ? -21.909 -6.404 46.719 1.00 61.25 183 TRP A CA 1
ATOM 1393 C C . TRP A 1 183 ? -22.237 -5.282 47.713 1.00 61.25 183 TRP A C 1
ATOM 1395 O O . TRP A 1 183 ? -22.565 -5.571 48.866 1.00 61.25 183 TRP A O 1
ATOM 1405 N N . ALA A 1 184 ? -22.243 -4.021 47.267 1.00 61.94 184 ALA A N 1
ATOM 1406 C CA . ALA A 1 184 ? -22.571 -2.865 48.105 1.00 61.94 184 ALA A CA 1
ATOM 1407 C C . ALA A 1 184 ? -24.001 -2.918 48.680 1.00 61.94 184 ALA A C 1
ATOM 1409 O O . ALA A 1 184 ? -24.220 -2.515 49.820 1.00 61.94 184 ALA A O 1
ATOM 1410 N N . ALA A 1 185 ? -24.967 -3.477 47.943 1.00 61.00 185 ALA A N 1
ATOM 1411 C CA . ALA A 1 185 ? -26.345 -3.660 48.412 1.00 61.00 185 ALA A CA 1
ATOM 1412 C C . ALA A 1 185 ? -26.524 -4.795 49.448 1.00 61.00 185 ALA A C 1
ATOM 1414 O O . ALA A 1 185 ? -27.614 -4.962 49.999 1.00 61.00 185 ALA A O 1
ATOM 1415 N N . ARG A 1 186 ? -25.482 -5.601 49.708 1.00 57.62 186 ARG A N 1
ATOM 1416 C CA . ARG A 1 186 ? -25.530 -6.798 50.568 1.00 57.62 186 ARG A CA 1
ATOM 1417 C C . ARG A 1 186 ? -24.844 -6.627 51.926 1.00 57.62 186 ARG A C 1
ATOM 1419 O O . ARG A 1 186 ? -24.899 -7.555 52.736 1.00 57.62 186 ARG A O 1
ATOM 1426 N N . VAL A 1 187 ? -24.203 -5.485 52.174 1.00 51.12 187 VAL A N 1
ATOM 1427 C CA . VAL A 1 187 ? -23.542 -5.174 53.450 1.00 51.12 187 VAL A CA 1
ATOM 1428 C C . VAL A 1 187 ? -24.564 -4.505 54.393 1.00 51.12 187 VAL A C 1
ATOM 1430 O O . VAL A 1 187 ? -25.102 -3.466 54.013 1.00 51.12 187 VAL A O 1
ATOM 1433 N N . PRO A 1 188 ? -24.890 -5.095 55.565 1.00 54.16 188 PRO A N 1
ATOM 1434 C CA . PRO A 1 188 ? -25.830 -4.524 56.540 1.00 54.16 188 PRO A CA 1
ATOM 1435 C C . PRO A 1 188 ? -25.314 -3.268 57.249 1.00 54.16 188 PRO A C 1
ATOM 1437 O O . PRO A 1 188 ? -24.083 -3.177 57.470 1.00 54.16 188 PRO A O 1
#

Organism: Perkinsus olseni (NCBI:txid32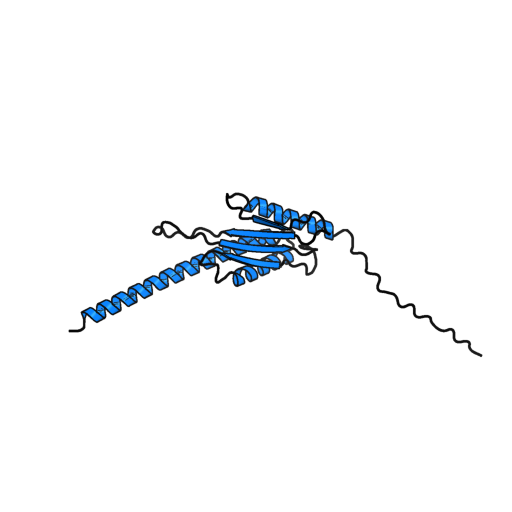597)

Sequence (188 aa):
MSSITPYRITVDTPQKRPSPKGEDGDCLQLQLEEAEALESVYSGKADSEFMWLHKPEGADHGETAYAITVRGDVISDEEEEEGEEPYATFMVTLPPGYPKGEGALPDVIAVEGSKAITPKLRKLDENLMGSIKAQMQAGYDYPVLAALEGARAAINKIAVAAKEAERSRKEREEQSNDDDVAWAARVP

Radius of gyration: 27.4 Å; chains: 1; bounding box: 100×30×80 Å

Foldseek 3Di:
DDDDDDDDDDPPDPDPPPDPPPQQQVQLVLLVVLLVVLQVVQCPDPPGQKAFPDRDPDSPRFWGKIKGKAWADFDDDPPDPDGDTWIWIKIKTFHGRPPPDDVRAIQIFTDDIDPLCVVCRVVLRVQLSVQLVVCSVVPDSNSSNVSSVVSRVVSHVSSVVSVVVVVVVVVVVVVVVVVVVVVVVPDD